Protein AF-A0A3D1S1R0-F1 (afdb_monomer)

Foldseek 3Di:
DDDDDDDDDDDDDDDDDDDDDDDDDDDDDDDDDDDDDDDDDDDDDDDDDDDDDDDDDPDPPPDPPDDPPVPDDAQDWEKEWEWEDDPQKIKIKIWTALQFAPDDPDPDDDLVNSLVLLQCLLQPDDPQKDFDVQQVKDWDDWDKDQDPHSTIMIMTMIGTPRVVRGQKMAGPSVVRTSHQWYWYDYPDDDIDIGGPVHRMDGDDDD

pLDDT: mean 71.21, std 25.9, range [28.98, 97.75]

Radius of gyration: 31.95 Å; Cα contacts (8 Å, |Δi|>4): 283; chains: 1; bounding box: 75×74×83 Å

Nearest PDB structures (foldseek):
  8ezw-assembly2_B  TM=7.475E-01  e=8.340E-10  Vibrio cholerae O1 biovar El Tor str. N16961
  7aly-assembly2_CCC  TM=7.027E-01  e=3.419E-09  Pseudomonas aeruginosa PAO1
  7bgo-assembly2_CCC  TM=7.139E-01  e=6.712E-09  Pseudomonas aeruginosa
  7ahw-assembly1_AAA  TM=7.142E-01  e=9.698E-09  Pseudomonas aeruginosa PAO1
  7amx-assembly1_AAA  TM=6.849E-01  e=9.698E-09  Pseudomonas aeruginosa

Structure (mmCIF, N/CA/C/O backbone):
data_AF-A0A3D1S1R0-F1
#
_entry.id   AF-A0A3D1S1R0-F1
#
loop_
_atom_site.group_PDB
_atom_site.id
_atom_site.type_symbol
_atom_site.label_atom_id
_atom_site.label_alt_id
_atom_site.label_comp_id
_atom_site.label_asym_id
_atom_site.label_entity_id
_atom_site.label_seq_id
_atom_site.pdbx_PDB_ins_code
_atom_site.Cartn_x
_atom_site.Cartn_y
_atom_site.Cartn_z
_atom_site.occupancy
_atom_site.B_iso_or_equiv
_atom_site.auth_seq_id
_atom_site.auth_comp_id
_atom_site.auth_asym_id
_atom_site.auth_atom_id
_atom_site.pdbx_PDB_model_num
ATOM 1 N N . MET A 1 1 ? -7.478 33.707 -1.808 1.00 36.03 1 MET A N 1
ATOM 2 C CA . MET A 1 1 ? -8.040 34.254 -3.063 1.00 36.03 1 MET A CA 1
ATOM 3 C C . MET A 1 1 ? -7.459 33.477 -4.229 1.00 36.03 1 MET A C 1
ATOM 5 O O . MET A 1 1 ? -6.253 33.297 -4.288 1.00 36.03 1 MET A O 1
ATOM 9 N N . ILE A 1 2 ? -8.342 32.948 -5.070 1.00 33.72 2 ILE A N 1
ATOM 10 C CA . ILE A 1 2 ? -8.078 32.063 -6.210 1.00 33.72 2 ILE A CA 1
ATOM 11 C C . ILE A 1 2 ? -7.478 32.868 -7.373 1.00 33.72 2 ILE A C 1
ATOM 13 O O . ILE A 1 2 ? -7.957 33.964 -7.649 1.00 33.72 2 ILE A O 1
ATOM 17 N N . ASN A 1 3 ? -6.534 32.292 -8.124 1.00 28.98 3 ASN A N 1
ATOM 18 C CA . ASN A 1 3 ? -6.577 32.425 -9.582 1.00 28.98 3 ASN A CA 1
ATOM 19 C C . ASN A 1 3 ? -6.068 31.160 -10.280 1.00 28.98 3 ASN A C 1
ATOM 21 O O . ASN A 1 3 ? -4.884 30.946 -10.518 1.00 28.98 3 ASN A O 1
ATOM 25 N N . LEU A 1 4 ? -7.059 30.320 -10.556 1.00 36.22 4 LEU A N 1
ATOM 26 C CA . LEU A 1 4 ? -7.096 29.174 -11.442 1.00 36.22 4 LEU A CA 1
ATOM 27 C C . LEU A 1 4 ? -7.183 29.710 -12.882 1.00 36.22 4 LEU A C 1
ATOM 29 O O . LEU A 1 4 ? -8.223 30.261 -13.230 1.00 36.22 4 LEU A O 1
ATOM 33 N N . LYS A 1 5 ? -6.130 29.607 -13.702 1.00 35.62 5 LYS A N 1
ATOM 34 C CA . LYS A 1 5 ? -6.194 29.852 -15.162 1.00 35.62 5 LYS A CA 1
ATOM 35 C C . LYS A 1 5 ? -4.858 29.528 -15.827 1.00 35.62 5 LYS A C 1
ATOM 37 O O . LYS A 1 5 ? -4.124 30.431 -16.166 1.00 35.62 5 LYS A O 1
ATOM 42 N N . PHE A 1 6 ? -4.538 28.256 -16.018 1.00 37.25 6 PHE A N 1
ATOM 43 C CA . PHE A 1 6 ? -3.593 27.808 -17.051 1.00 37.25 6 PHE A CA 1
ATOM 44 C C . PHE A 1 6 ? -3.699 26.290 -17.094 1.00 37.25 6 PHE A C 1
ATOM 46 O O . PHE A 1 6 ? -3.012 25.642 -16.337 1.00 37.25 6 PHE A O 1
ATOM 53 N N . PHE A 1 7 ? -4.649 25.737 -17.848 1.00 34.84 7 PHE A N 1
ATOM 54 C CA . PHE A 1 7 ? -4.603 24.386 -18.442 1.00 34.84 7 PHE A CA 1
ATOM 55 C C . PHE A 1 7 ? -5.943 24.127 -19.137 1.00 34.84 7 PHE A C 1
ATOM 57 O O . PHE A 1 7 ? -6.726 23.248 -18.797 1.00 34.84 7 PHE A O 1
ATOM 64 N N . ALA A 1 8 ? -6.233 24.959 -20.127 1.00 35.75 8 ALA A N 1
ATOM 65 C CA . ALA A 1 8 ? -7.222 24.655 -21.141 1.00 35.75 8 ALA A CA 1
ATOM 66 C C . ALA A 1 8 ? -6.594 25.103 -22.451 1.00 35.75 8 ALA A C 1
ATOM 68 O O . ALA A 1 8 ? -6.417 26.303 -22.634 1.00 35.75 8 ALA A O 1
ATOM 69 N N . THR A 1 9 ? -6.157 24.139 -23.267 1.00 36.31 9 THR A N 1
ATOM 70 C CA . THR A 1 9 ? -6.057 24.144 -24.742 1.00 36.31 9 THR A CA 1
ATOM 71 C C . THR A 1 9 ? -4.972 23.141 -25.141 1.00 36.31 9 THR A C 1
ATOM 73 O O . THR A 1 9 ? -3.798 23.455 -25.007 1.00 36.31 9 THR A O 1
ATOM 76 N N . GLN A 1 10 ? -5.371 21.942 -25.582 1.00 35.03 10 GLN A N 1
ATOM 77 C CA . GLN A 1 10 ? -4.706 21.072 -26.581 1.00 35.03 10 GLN A CA 1
ATOM 78 C C . GLN A 1 10 ? -5.364 19.681 -26.526 1.00 35.03 10 GLN A C 1
ATOM 80 O O . GLN A 1 10 ? -4.772 18.680 -26.138 1.00 35.03 10 GLN A O 1
ATOM 85 N N . PHE A 1 11 ? -6.647 19.629 -26.869 1.00 37.19 11 PHE A N 1
ATOM 86 C CA . PHE A 1 11 ? -7.337 18.389 -27.206 1.00 37.19 11 PHE A CA 1
ATOM 87 C C . PHE A 1 11 ? -8.296 18.754 -28.327 1.00 37.19 11 PHE A C 1
ATOM 89 O O . PHE A 1 11 ? -9.264 19.455 -28.065 1.00 37.19 11 PHE A O 1
ATOM 96 N N . ILE A 1 12 ? -7.941 18.399 -29.564 1.00 36.09 12 ILE A N 1
ATOM 97 C CA . ILE A 1 12 ? -8.793 18.158 -30.745 1.00 36.09 12 ILE A CA 1
ATOM 98 C C . ILE A 1 12 ? -7.856 18.100 -31.968 1.00 36.09 12 ILE A C 1
ATOM 100 O O . ILE A 1 12 ? -7.018 18.982 -32.137 1.00 36.09 12 ILE A O 1
ATOM 104 N N . ARG A 1 13 ? -8.089 17.100 -32.837 1.00 33.88 13 ARG A N 1
ATOM 105 C CA . ARG A 1 13 ? -7.357 16.665 -34.057 1.00 33.88 13 ARG A CA 1
ATOM 106 C C . ARG A 1 13 ? -6.423 15.483 -33.740 1.00 33.88 13 ARG A C 1
ATOM 108 O O . ARG A 1 13 ? -5.431 15.652 -33.059 1.00 33.88 13 ARG A O 1
ATOM 115 N N . THR A 1 14 ? -6.664 14.242 -34.166 1.00 31.03 14 THR A N 1
ATOM 116 C CA . THR A 1 14 ? -7.206 13.807 -35.460 1.00 31.03 14 THR A CA 1
ATOM 117 C C . THR A 1 14 ? -7.657 12.342 -35.361 1.00 31.03 14 THR A C 1
ATOM 119 O O . THR A 1 14 ? -6.835 11.454 -35.165 1.00 31.03 14 THR A O 1
ATOM 122 N N . LEU A 1 15 ? -8.953 12.079 -35.536 1.00 34.91 15 LEU A N 1
ATOM 123 C CA . LEU A 1 15 ? -9.503 10.762 -35.870 1.00 34.91 15 LEU A CA 1
ATOM 124 C C . LEU A 1 15 ? -10.076 10.877 -37.284 1.00 34.91 15 LEU A C 1
ATOM 126 O O . LEU A 1 15 ? -11.008 11.651 -37.471 1.00 34.91 15 LEU A O 1
ATOM 130 N N . ALA A 1 16 ? -9.493 10.153 -38.248 1.00 30.83 16 ALA A N 1
ATOM 131 C CA . ALA A 1 16 ? -10.151 9.546 -39.419 1.00 30.83 16 ALA A CA 1
ATOM 132 C C . ALA A 1 16 ? -9.135 9.242 -40.540 1.00 30.83 16 ALA A C 1
ATOM 134 O O . ALA A 1 16 ? -8.740 10.143 -41.276 1.00 30.83 16 ALA A O 1
ATOM 135 N N . ARG A 1 17 ? -8.785 7.962 -40.731 1.00 33.31 17 ARG A N 1
ATOM 136 C CA . ARG A 1 17 ? -8.770 7.305 -42.059 1.00 33.31 17 ARG A CA 1
ATOM 137 C C . ARG A 1 17 ? -8.514 5.799 -41.911 1.00 33.31 17 ARG A C 1
ATOM 139 O O . ARG A 1 17 ? -7.425 5.388 -41.543 1.00 33.31 17 ARG A O 1
ATOM 146 N N . THR A 1 18 ? -9.574 4.994 -41.846 1.00 32.06 18 THR A N 1
ATOM 147 C CA . THR A 1 18 ? -10.082 4.100 -42.914 1.00 32.06 18 THR A CA 1
ATOM 148 C C . THR A 1 18 ? -9.091 3.093 -43.520 1.00 32.06 18 THR A C 1
ATOM 150 O O . THR A 1 18 ? -8.238 3.448 -44.319 1.00 32.06 18 THR A O 1
ATOM 153 N N . ARG A 1 19 ? -9.393 1.815 -43.229 1.00 32.72 19 ARG A N 1
ATOM 154 C CA . ARG A 1 19 ? -9.465 0.639 -44.126 1.00 32.72 19 ARG A CA 1
ATOM 155 C C . ARG A 1 19 ? -8.261 0.308 -45.022 1.00 32.72 19 ARG A C 1
ATOM 157 O O . ARG A 1 19 ? -8.044 0.947 -46.043 1.00 32.72 19 ARG A O 1
ATOM 164 N N . SER A 1 20 ? -7.695 -0.880 -44.801 1.00 30.05 20 SER A N 1
ATOM 165 C CA . SER A 1 20 ? -7.614 -1.931 -45.837 1.00 30.05 20 SER A CA 1
ATOM 166 C C . SER A 1 20 ? -7.158 -3.275 -45.245 1.00 30.05 20 SER A C 1
ATOM 168 O O . SER A 1 20 ? -6.063 -3.399 -44.712 1.00 30.05 20 SER A O 1
ATOM 170 N N . LEU A 1 21 ? -8.029 -4.286 -45.347 1.00 37.34 21 LEU A N 1
ATOM 171 C CA . LEU A 1 21 ? -7.652 -5.706 -45.360 1.00 37.34 21 LEU A CA 1
ATOM 172 C C . LEU A 1 21 ? -6.947 -6.023 -46.692 1.00 37.34 21 LEU A C 1
ATOM 174 O O . LEU A 1 21 ? -7.259 -5.388 -47.703 1.00 37.34 21 LEU A O 1
ATOM 178 N N . PRO A 1 22 ? -6.128 -7.088 -46.740 1.00 34.78 22 PRO A N 1
ATOM 179 C CA . PRO A 1 22 ? -6.598 -8.222 -47.536 1.00 34.78 22 PRO A CA 1
ATOM 180 C C . PRO A 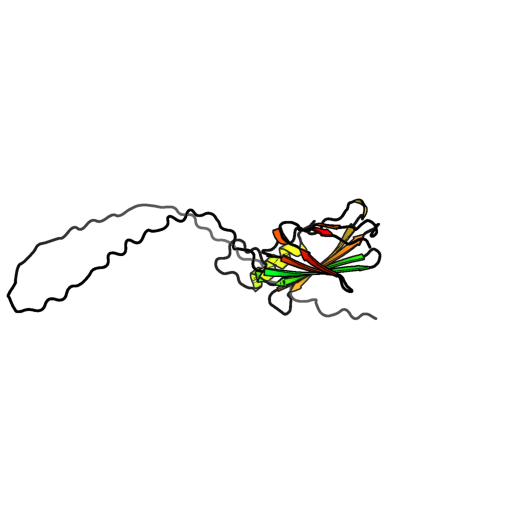1 22 ? -6.319 -9.607 -46.926 1.00 34.78 22 PRO A C 1
ATOM 182 O O . PRO A 1 22 ? -5.235 -9.922 -46.445 1.00 34.78 22 PRO A O 1
ATOM 185 N N . LEU A 1 23 ? -7.330 -10.466 -47.067 1.00 36.41 23 LEU A N 1
ATOM 186 C CA . LEU A 1 23 ? -7.240 -11.923 -47.151 1.00 36.41 23 LEU A CA 1
ATOM 187 C C . LEU A 1 23 ? -6.499 -12.341 -48.435 1.00 36.41 23 LEU A C 1
ATOM 189 O O . LEU A 1 23 ? -6.926 -11.936 -49.515 1.00 36.41 23 LEU A O 1
ATOM 193 N N . ARG A 1 24 ? -5.530 -13.269 -48.358 1.00 33.62 24 ARG A N 1
ATOM 194 C CA . ARG A 1 24 ? -5.424 -14.373 -49.341 1.00 33.62 24 ARG A CA 1
ATOM 195 C C . ARG A 1 24 ? -4.472 -15.497 -48.914 1.00 33.62 24 ARG A C 1
ATOM 197 O O . ARG A 1 24 ? -3.269 -15.310 -48.791 1.00 33.62 24 ARG A O 1
ATOM 204 N N . ARG A 1 25 ? -5.044 -16.701 -48.795 1.00 38.66 25 ARG A N 1
ATOM 205 C CA . ARG A 1 25 ? -4.369 -18.005 -48.913 1.00 38.66 25 ARG A CA 1
ATOM 206 C C . ARG A 1 25 ? -3.704 -18.145 -50.291 1.00 38.66 25 ARG A C 1
ATOM 208 O O . ARG A 1 25 ? -4.357 -17.824 -51.283 1.00 38.66 25 ARG A O 1
ATOM 215 N N . LYS A 1 26 ? -2.531 -18.785 -50.359 1.00 32.22 26 LYS A N 1
ATOM 216 C CA . LYS A 1 26 ? -2.347 -20.098 -51.021 1.00 32.22 26 LYS A CA 1
ATOM 217 C C . LYS A 1 26 ? -0.897 -20.601 -50.922 1.00 32.22 26 LYS A C 1
ATOM 219 O O . LYS A 1 26 ? 0.040 -19.977 -51.396 1.00 32.22 26 LYS A O 1
ATOM 224 N N . GLN A 1 27 ? -0.807 -21.777 -50.322 1.00 32.91 27 GLN A N 1
ATOM 225 C CA . GLN A 1 27 ? 0.190 -22.839 -50.439 1.00 32.91 27 GLN A CA 1
ATOM 226 C C . GLN A 1 27 ? 0.452 -23.212 -51.912 1.00 32.91 27 GLN A C 1
ATOM 228 O O . GLN A 1 27 ? -0.474 -23.104 -52.719 1.00 32.91 27 GLN A O 1
ATOM 233 N N . THR A 1 28 ? 1.676 -23.622 -52.276 1.00 32.25 28 THR A N 1
ATOM 234 C CA . THR A 1 28 ? 2.066 -24.969 -52.782 1.00 32.25 28 THR A CA 1
ATOM 235 C C . THR A 1 28 ? 3.466 -24.921 -53.429 1.00 32.25 28 THR A C 1
ATOM 237 O O . THR A 1 28 ? 3.717 -24.126 -54.330 1.00 32.25 28 THR A O 1
ATOM 240 N N . ASP A 1 29 ? 4.340 -25.788 -52.918 1.00 32.34 29 ASP A N 1
ATOM 241 C CA . ASP A 1 29 ? 5.488 -26.509 -53.491 1.00 32.34 29 ASP A CA 1
ATOM 242 C C . ASP A 1 29 ? 6.166 -26.073 -54.801 1.00 32.34 29 ASP A C 1
ATOM 244 O O . ASP A 1 29 ? 5.568 -26.029 -55.877 1.00 32.34 29 ASP A O 1
ATOM 248 N N . ARG A 1 30 ? 7.507 -26.037 -54.746 1.00 33.66 30 ARG A N 1
ATOM 249 C CA . ARG A 1 30 ? 8.333 -26.705 -55.765 1.00 33.66 30 ARG A CA 1
ATOM 250 C C . ARG A 1 30 ? 9.695 -27.124 -55.214 1.00 33.66 30 ARG A C 1
ATOM 252 O O . ARG A 1 30 ? 10.627 -26.333 -55.113 1.00 33.66 30 ARG A O 1
ATOM 259 N N . ILE A 1 31 ? 9.784 -28.412 -54.909 1.00 38.19 31 ILE A N 1
ATOM 260 C CA . ILE A 1 31 ? 11.018 -29.181 -54.758 1.00 38.19 31 ILE A CA 1
ATOM 261 C C . ILE A 1 31 ? 11.660 -29.312 -56.148 1.00 38.19 31 ILE A C 1
ATOM 263 O O . ILE A 1 31 ? 10.981 -29.666 -57.114 1.00 38.19 31 ILE A O 1
ATOM 267 N N . LYS A 1 32 ? 12.967 -29.057 -56.257 1.00 34.91 32 LYS A N 1
ATOM 268 C CA . LYS A 1 32 ? 13.779 -29.424 -57.425 1.00 34.91 32 LYS A CA 1
ATOM 269 C C . LYS A 1 32 ? 15.051 -30.123 -56.929 1.00 34.91 32 LYS A C 1
ATOM 271 O O . LYS A 1 32 ? 15.815 -29.491 -56.204 1.00 34.91 32 LYS A O 1
ATOM 276 N N . PRO A 1 33 ? 15.291 -31.398 -57.278 1.00 36.81 33 PRO A N 1
ATOM 277 C CA . PRO A 1 33 ? 16.532 -32.084 -56.956 1.00 36.81 33 PRO A CA 1
ATOM 278 C C . PRO A 1 33 ? 17.537 -31.882 -58.095 1.00 36.81 33 PRO A C 1
ATOM 280 O O . PRO A 1 33 ? 17.182 -31.907 -59.274 1.00 36.81 33 PRO A O 1
ATOM 283 N N . THR A 1 34 ? 18.812 -31.702 -57.774 1.00 37.16 34 THR A N 1
ATOM 284 C CA . THR A 1 34 ? 19.898 -31.924 -58.736 1.00 37.16 34 THR A CA 1
ATOM 285 C C . THR A 1 34 ? 21.065 -32.547 -57.985 1.00 37.16 34 THR A C 1
ATOM 287 O O . THR A 1 34 ? 21.791 -31.877 -57.258 1.00 37.16 34 THR A O 1
ATOM 290 N N . GLN A 1 35 ? 21.165 -33.868 -58.122 1.00 33.53 35 GLN A N 1
ATOM 291 C CA . GLN A 1 35 ? 22.354 -34.652 -57.820 1.00 33.53 35 GLN A CA 1
ATOM 292 C C . GLN A 1 35 ? 23.423 -34.382 -58.887 1.00 33.53 35 GLN A C 1
ATOM 294 O O . GLN A 1 35 ? 23.101 -34.237 -60.065 1.00 33.53 35 GLN A O 1
ATOM 299 N N . GLY A 1 36 ? 24.687 -34.370 -58.470 1.00 32.16 36 GLY A N 1
ATOM 300 C CA . GLY A 1 36 ? 25.845 -34.310 -59.357 1.00 32.16 36 GLY A CA 1
ATOM 301 C C . GLY A 1 36 ? 27.142 -34.47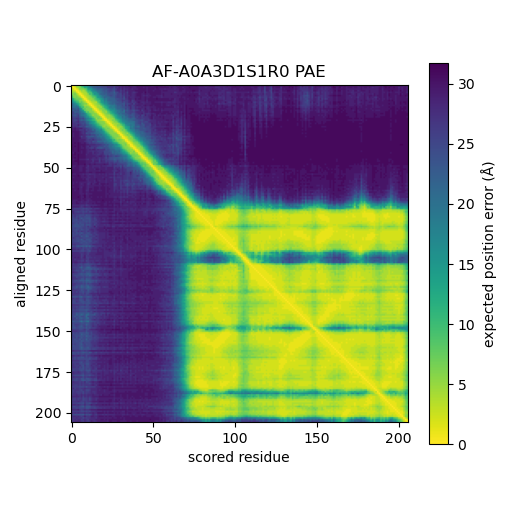9 -58.571 1.00 32.16 36 GLY A C 1
ATOM 302 O O . GLY A 1 36 ? 27.760 -33.496 -58.184 1.00 32.16 36 GLY A O 1
ATOM 303 N N . LEU A 1 37 ? 27.525 -35.732 -58.315 1.00 34.25 37 LEU A N 1
ATOM 304 C CA . LEU A 1 37 ? 28.892 -36.135 -57.966 1.00 34.25 37 LEU A CA 1
ATOM 305 C C . LEU A 1 37 ? 29.611 -36.504 -59.278 1.00 34.25 37 LEU A C 1
ATOM 307 O O . LEU A 1 37 ? 28.971 -37.100 -60.149 1.00 34.25 37 LEU A O 1
ATOM 311 N N . PRO A 1 38 ? 30.920 -36.235 -59.417 1.00 42.78 38 PRO A N 1
ATOM 312 C CA . PRO A 1 38 ? 31.804 -37.390 -59.588 1.00 42.78 38 PRO A CA 1
ATOM 313 C C . PRO A 1 38 ? 33.171 -37.303 -58.876 1.00 42.78 38 PRO A C 1
ATOM 315 O O . PRO A 1 38 ? 33.795 -36.257 -58.752 1.00 42.78 38 PRO A O 1
ATOM 318 N N . GLN A 1 39 ? 33.562 -38.495 -58.424 1.00 30.92 39 GLN A N 1
ATOM 319 C CA . GLN A 1 39 ? 34.865 -39.145 -58.214 1.00 30.92 39 GLN A CA 1
ATOM 320 C C . GLN A 1 39 ? 36.216 -38.390 -58.259 1.00 30.92 39 GLN A C 1
ATOM 322 O O . GLN A 1 39 ? 36.607 -37.796 -59.254 1.00 30.92 39 GLN A O 1
ATOM 327 N N . LEU A 1 40 ? 36.976 -38.623 -57.176 1.00 32.62 40 LEU A N 1
ATOM 328 C CA . LEU A 1 40 ? 38.272 -39.330 -57.086 1.00 32.62 40 LEU A CA 1
ATOM 329 C C . LEU A 1 40 ? 39.299 -39.187 -58.235 1.00 32.62 40 LEU A C 1
ATOM 331 O O . LEU A 1 40 ? 39.159 -39.827 -59.271 1.00 32.62 40 LEU A O 1
ATOM 335 N N . THR A 1 41 ? 40.448 -38.566 -57.937 1.00 34.47 41 THR A N 1
ATOM 336 C CA . THR A 1 41 ? 41.753 -38.971 -58.495 1.00 34.47 41 THR A CA 1
ATOM 337 C C . THR A 1 41 ? 42.885 -38.783 -57.482 1.00 34.47 41 THR A C 1
ATOM 339 O O . THR A 1 41 ? 42.967 -37.791 -56.764 1.00 34.47 41 THR A O 1
ATOM 342 N N . THR A 1 42 ? 43.740 -39.797 -57.454 1.00 34.34 42 THR A N 1
ATOM 343 C CA . THR A 1 42 ? 44.938 -40.058 -56.650 1.00 34.34 42 THR A CA 1
ATOM 344 C C . THR A 1 42 ? 46.126 -39.135 -56.943 1.00 34.34 42 THR A C 1
ATOM 346 O O . THR A 1 42 ? 46.345 -38.779 -58.097 1.00 34.34 42 THR A O 1
ATOM 349 N N . GLY A 1 43 ? 46.986 -38.895 -55.943 1.00 32.41 43 GLY A N 1
ATOM 350 C CA . GLY A 1 43 ? 48.349 -38.393 -56.169 1.00 32.41 43 GLY A CA 1
ATOM 351 C C . GLY A 1 43 ? 49.126 -38.049 -54.893 1.00 32.41 43 GLY A C 1
ATOM 352 O O . GLY A 1 43 ? 49.117 -36.904 -54.461 1.00 32.41 43 GLY A O 1
ATOM 353 N N . PHE A 1 44 ? 49.827 -39.026 -54.307 1.00 33.69 44 PHE A N 1
ATOM 354 C CA . PHE A 1 44 ? 50.946 -38.781 -53.379 1.00 33.69 44 PHE A CA 1
ATOM 355 C C . PHE A 1 44 ? 52.228 -38.517 -54.186 1.00 33.69 44 PHE A C 1
ATOM 357 O O . PHE A 1 44 ? 52.470 -39.209 -55.177 1.00 33.69 44 PHE A O 1
ATOM 364 N N . PRO A 1 45 ? 53.123 -37.644 -53.692 1.00 43.50 45 PRO A N 1
ATOM 365 C CA . PRO A 1 45 ? 54.439 -38.173 -53.354 1.00 43.50 45 PRO A CA 1
ATOM 366 C C . PRO A 1 45 ? 54.962 -37.734 -51.979 1.00 43.50 45 PRO A C 1
ATOM 368 O O . PRO A 1 45 ? 54.595 -36.717 -51.401 1.00 43.50 45 PRO A O 1
ATOM 371 N N . LYS A 1 46 ? 55.839 -38.605 -51.477 1.00 37.19 46 LYS A N 1
ATOM 372 C CA . LYS A 1 46 ? 56.587 -38.584 -50.218 1.00 37.19 46 LYS A CA 1
ATOM 373 C C . LYS A 1 46 ? 57.374 -37.285 -50.010 1.00 37.19 46 LYS A C 1
ATOM 375 O O . LYS A 1 46 ? 58.157 -36.939 -50.885 1.00 37.19 46 LYS A O 1
ATOM 380 N N . GLN A 1 47 ? 57.337 -36.726 -48.796 1.00 37.62 47 GLN A N 1
ATOM 381 C CA . GLN A 1 47 ? 58.544 -36.239 -48.108 1.00 37.62 47 GLN A CA 1
ATOM 382 C C . GLN A 1 47 ? 58.300 -35.957 -46.607 1.00 37.62 47 GLN A C 1
ATOM 384 O O . GLN A 1 47 ? 57.492 -35.121 -46.232 1.00 37.62 47 GLN A O 1
ATOM 389 N N . VAL A 1 48 ? 59.055 -36.694 -45.783 1.00 35.88 48 VAL A N 1
ATOM 390 C CA . VAL A 1 48 ? 59.776 -36.270 -44.565 1.00 35.88 48 VAL A CA 1
ATOM 391 C C . VAL A 1 48 ? 58.983 -35.662 -43.389 1.00 35.88 48 VAL A C 1
ATOM 393 O O . VAL A 1 48 ? 58.704 -34.475 -43.321 1.00 35.88 48 VAL A O 1
ATOM 396 N N . MET A 1 49 ? 58.782 -36.522 -42.383 1.00 33.25 49 MET A N 1
ATOM 397 C CA . MET A 1 49 ? 59.112 -36.315 -40.961 1.00 33.25 49 MET A CA 1
ATOM 398 C C . MET A 1 49 ? 58.752 -34.966 -40.308 1.00 33.25 49 MET A C 1
ATOM 400 O O . MET A 1 49 ? 59.542 -34.026 -40.326 1.00 33.25 49 MET A O 1
ATOM 404 N N . LYS A 1 50 ? 57.656 -34.959 -39.539 1.00 35.75 50 LYS A N 1
ATOM 405 C CA . LYS A 1 50 ? 57.642 -34.571 -38.112 1.00 35.75 50 LYS A CA 1
ATOM 406 C C . LYS A 1 50 ? 56.267 -34.857 -37.512 1.00 35.75 50 LYS A C 1
ATOM 408 O O . LYS A 1 50 ? 55.246 -34.395 -38.008 1.00 35.75 50 LYS A O 1
ATOM 413 N N . HIS A 1 51 ? 56.256 -35.663 -36.456 1.00 43.31 51 HIS A N 1
ATOM 414 C CA . HIS A 1 51 ? 55.071 -35.969 -35.668 1.00 43.31 51 HIS A CA 1
ATOM 415 C C . HIS A 1 51 ? 54.550 -34.703 -34.986 1.00 43.31 51 HIS A C 1
ATOM 417 O O . HIS A 1 51 ? 55.250 -34.106 -34.172 1.00 43.31 51 HIS A O 1
ATOM 423 N N . ILE A 1 52 ? 53.312 -34.327 -35.295 1.00 51.34 52 ILE A N 1
ATOM 424 C CA . ILE A 1 52 ? 52.526 -33.397 -34.488 1.00 51.34 52 ILE A CA 1
ATOM 425 C C . ILE A 1 52 ? 51.269 -34.167 -34.091 1.00 51.34 52 ILE A C 1
ATOM 427 O O . ILE A 1 52 ? 50.379 -34.389 -34.910 1.00 51.34 52 ILE A O 1
ATOM 431 N N . LEU A 1 53 ? 51.241 -34.645 -32.844 1.00 44.09 53 LEU A N 1
ATOM 432 C CA . LEU A 1 53 ? 50.029 -35.162 -32.217 1.00 44.09 53 LEU A CA 1
ATOM 433 C C . LEU A 1 53 ? 49.015 -34.012 -32.128 1.00 44.09 53 LEU A C 1
ATOM 435 O O . LEU A 1 53 ? 49.186 -33.100 -31.323 1.00 44.09 53 LEU A O 1
ATOM 439 N N . PHE A 1 54 ? 47.951 -34.066 -32.926 1.00 39.44 54 PHE A N 1
ATOM 440 C CA . PHE A 1 54 ? 46.742 -33.285 -32.677 1.00 39.44 54 PHE A CA 1
ATOM 441 C C . PHE A 1 54 ? 45.817 -34.111 -31.782 1.00 39.44 54 PHE A C 1
ATOM 443 O O . PHE A 1 54 ? 45.146 -35.034 -32.241 1.00 39.44 54 PHE A O 1
ATOM 450 N N . ALA A 1 55 ? 45.803 -33.797 -30.487 1.00 46.12 55 ALA A N 1
ATOM 451 C CA . ALA A 1 55 ? 44.786 -34.290 -29.570 1.00 46.12 55 ALA A CA 1
ATOM 452 C C . ALA A 1 55 ? 43.465 -33.567 -29.878 1.00 46.12 55 ALA A C 1
ATOM 454 O O . ALA A 1 55 ? 43.291 -32.397 -29.544 1.00 46.12 55 ALA A O 1
ATOM 455 N N . VAL A 1 56 ? 42.541 -34.249 -30.556 1.00 46.59 56 VAL A N 1
ATOM 456 C CA . VAL A 1 56 ? 41.171 -33.760 -30.746 1.00 46.59 56 VAL A CA 1
ATOM 457 C C . VAL A 1 56 ? 40.391 -34.067 -29.470 1.00 46.59 56 VAL A C 1
ATOM 459 O O . VAL A 1 56 ? 40.004 -35.208 -29.225 1.00 46.59 56 VAL A O 1
ATOM 462 N N . ALA A 1 57 ? 40.179 -33.049 -28.639 1.00 46.50 57 ALA A N 1
ATOM 463 C CA . ALA A 1 57 ? 39.248 -33.122 -27.522 1.00 46.50 57 ALA A CA 1
AT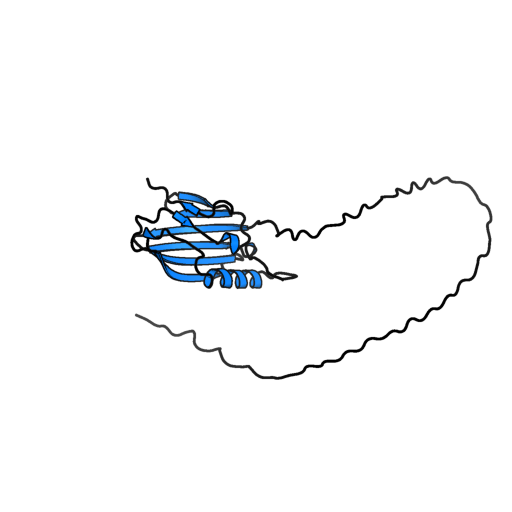OM 464 C C . ALA A 1 57 ? 37.813 -33.076 -28.071 1.00 46.50 57 ALA A C 1
ATOM 466 O O . ALA A 1 57 ? 37.321 -32.025 -28.480 1.00 46.50 57 ALA A O 1
ATOM 467 N N . VAL A 1 58 ? 37.146 -34.229 -28.107 1.00 45.59 58 VAL A N 1
ATOM 468 C CA . VAL A 1 58 ? 35.710 -34.320 -28.391 1.00 45.59 58 VAL A CA 1
ATOM 469 C C . VAL A 1 58 ? 34.963 -33.872 -27.135 1.00 45.59 58 VAL A C 1
ATOM 471 O O . VAL A 1 58 ? 34.776 -34.647 -26.200 1.00 45.59 58 VAL A O 1
ATOM 474 N N . VAL A 1 59 ? 34.563 -32.602 -27.089 1.00 49.78 59 VAL A N 1
ATOM 475 C CA . VAL A 1 59 ? 33.631 -32.104 -26.072 1.00 49.78 59 VAL A CA 1
ATOM 476 C C . VAL A 1 59 ? 32.229 -32.531 -26.499 1.00 49.78 59 VAL A C 1
ATOM 478 O O . VAL A 1 59 ? 31.641 -31.949 -27.409 1.00 49.78 59 VAL A O 1
ATOM 481 N N . LEU A 1 60 ? 31.703 -33.580 -25.869 1.00 43.25 60 LEU A N 1
ATOM 482 C CA . LEU A 1 60 ? 30.291 -33.944 -25.966 1.00 43.25 60 LEU A CA 1
ATOM 483 C C . LEU A 1 60 ? 29.467 -32.840 -25.286 1.00 43.25 60 LEU A C 1
ATOM 485 O O . LEU A 1 60 ? 29.359 -32.799 -24.062 1.00 43.25 60 LEU A O 1
ATOM 489 N N . SER A 1 61 ? 28.900 -31.926 -26.073 1.00 40.72 61 SER A N 1
ATOM 490 C CA . SER A 1 61 ? 27.892 -30.984 -25.594 1.00 40.72 61 SER A CA 1
ATOM 491 C C . SER A 1 61 ? 26.589 -31.737 -25.307 1.00 40.72 61 SER A C 1
ATOM 493 O O . SER A 1 61 ? 25.767 -31.987 -26.186 1.00 40.72 61 SER A O 1
ATOM 495 N N . LEU A 1 62 ? 26.386 -32.100 -24.040 1.00 44.56 62 LEU A N 1
ATOM 496 C CA . LEU A 1 62 ? 25.059 -32.405 -23.515 1.00 44.56 62 LEU A CA 1
ATOM 497 C C . LEU A 1 62 ? 24.223 -31.128 -23.628 1.00 44.56 62 LEU A C 1
ATOM 499 O O . LEU A 1 62 ? 24.434 -30.170 -22.891 1.00 44.56 62 LEU A O 1
ATOM 503 N N . SER A 1 63 ? 23.303 -31.095 -24.588 1.00 46.56 63 SER A N 1
ATOM 504 C CA . SER A 1 63 ? 22.268 -30.064 -24.624 1.00 46.56 63 SER A CA 1
ATOM 505 C C . SER A 1 63 ? 21.309 -30.337 -23.464 1.00 46.56 63 SER A C 1
ATOM 507 O O . SER A 1 63 ? 20.703 -31.412 -23.455 1.00 46.56 63 SER A O 1
ATOM 509 N N . PRO A 1 64 ? 21.135 -29.431 -22.486 1.00 49.84 64 PRO A N 1
ATOM 510 C CA . PRO A 1 64 ? 20.009 -29.555 -21.586 1.00 49.84 64 PRO A CA 1
ATOM 511 C C . PRO A 1 64 ? 18.749 -29.313 -22.418 1.00 49.84 64 PRO A C 1
ATOM 513 O O . PRO A 1 64 ? 18.541 -28.238 -22.980 1.00 49.84 64 PRO A O 1
ATOM 516 N N . MET A 1 65 ? 17.922 -30.350 -22.528 1.00 46.22 65 MET A N 1
ATOM 517 C CA . MET A 1 65 ? 16.513 -30.213 -22.877 1.00 46.22 65 MET A CA 1
ATOM 518 C C . MET A 1 65 ? 15.870 -29.373 -21.770 1.00 46.22 65 MET A C 1
ATOM 520 O O . MET A 1 65 ? 15.423 -29.912 -20.760 1.00 46.22 65 MET A O 1
ATOM 524 N N . ALA A 1 66 ? 15.900 -28.050 -21.917 1.00 45.81 66 ALA A N 1
ATOM 525 C CA . ALA A 1 66 ? 15.206 -27.143 -21.022 1.00 45.81 66 ALA A CA 1
ATOM 526 C C . ALA A 1 66 ? 13.701 -27.355 -21.221 1.00 45.81 66 ALA A C 1
ATOM 528 O O . ALA A 1 66 ? 13.116 -26.916 -22.213 1.00 45.81 66 ALA A O 1
ATOM 529 N N . HIS A 1 67 ? 13.095 -28.094 -20.290 1.00 46.12 67 HIS A N 1
ATOM 530 C CA . HIS A 1 67 ? 11.671 -27.988 -20.018 1.00 46.12 67 HIS A CA 1
ATOM 531 C C . HIS A 1 67 ? 11.394 -26.520 -19.707 1.00 46.12 67 HIS A C 1
ATOM 533 O O . HIS A 1 67 ? 12.000 -25.954 -18.800 1.00 46.12 67 HIS A O 1
ATOM 539 N N . GLY A 1 68 ? 10.540 -25.895 -20.513 1.00 43.94 68 GLY A N 1
ATOM 540 C CA . GLY A 1 68 ? 10.060 -24.544 -20.273 1.00 43.94 68 GLY A CA 1
ATOM 541 C C . GLY A 1 68 ? 9.096 -24.537 -19.097 1.00 43.94 68 GLY A C 1
ATOM 542 O O . GLY A 1 68 ? 7.894 -24.393 -19.304 1.00 43.94 68 GLY A O 1
ATOM 543 N N . ASP A 1 69 ? 9.620 -24.686 -17.884 1.00 43.12 69 ASP A N 1
ATOM 544 C CA . ASP A 1 69 ? 8.984 -24.063 -16.737 1.00 43.12 69 ASP A CA 1
ATOM 545 C C . ASP A 1 69 ? 9.136 -22.558 -16.953 1.00 43.12 69 ASP A C 1
ATOM 547 O O . ASP A 1 69 ? 10.232 -22.032 -17.155 1.00 43.12 69 ASP A O 1
ATOM 551 N N . SER A 1 70 ? 8.000 -21.873 -17.061 1.00 46.06 70 SER A N 1
ATOM 552 C CA . SER A 1 70 ? 7.968 -20.416 -17.104 1.00 46.06 70 SER A CA 1
ATOM 553 C C . SER A 1 70 ? 8.383 -19.910 -15.729 1.00 46.06 70 SER A C 1
ATOM 555 O O . SER A 1 70 ? 7.532 -19.581 -14.907 1.00 46.06 70 SER A O 1
ATOM 557 N N . ASP A 1 71 ? 9.689 -19.895 -15.472 1.00 46.91 71 ASP A N 1
ATOM 558 C CA . ASP A 1 71 ? 10.262 -19.283 -14.287 1.00 46.91 71 ASP A CA 1
ATOM 559 C C . ASP A 1 71 ? 9.899 -17.799 -14.326 1.00 46.91 71 ASP A C 1
ATOM 561 O O . ASP A 1 71 ? 10.424 -17.010 -15.120 1.00 46.91 71 ASP A O 1
ATOM 565 N N . SER A 1 72 ? 8.938 -17.416 -13.485 1.00 58.22 72 SER A N 1
ATOM 566 C CA . SER A 1 72 ? 8.681 -16.019 -13.169 1.00 58.22 72 SER A CA 1
ATOM 567 C C . SER A 1 72 ? 10.012 -15.391 -12.769 1.00 58.22 72 SER A C 1
ATOM 569 O O . SER A 1 72 ? 10.658 -15.875 -11.838 1.00 58.22 72 SER A O 1
ATOM 571 N N . SER A 1 73 ? 10.430 -14.343 -13.487 1.00 59.97 73 SER A N 1
ATOM 572 C CA . SER A 1 73 ? 11.666 -13.619 -13.183 1.00 59.97 73 SER A CA 1
ATOM 573 C C . SER A 1 73 ? 11.722 -13.324 -11.681 1.00 59.97 73 SER A C 1
ATOM 575 O O . SER A 1 73 ? 10.742 -12.790 -11.156 1.00 59.97 73 SER A O 1
ATOM 577 N N . PRO A 1 74 ? 12.826 -13.651 -10.984 1.00 65.38 74 PRO A N 1
ATOM 578 C CA . PRO A 1 74 ? 12.890 -13.502 -9.538 1.00 65.38 74 PRO A CA 1
ATOM 579 C C . PRO A 1 74 ? 12.593 -12.054 -9.136 1.00 65.38 74 PRO A C 1
ATOM 581 O O . PRO A 1 74 ? 13.011 -11.109 -9.814 1.00 65.38 74 PRO A O 1
ATOM 584 N N . ALA A 1 75 ? 11.853 -11.884 -8.042 1.00 75.19 75 ALA A N 1
ATOM 585 C CA . ALA A 1 75 ? 11.553 -10.573 -7.492 1.00 75.19 75 ALA A CA 1
ATOM 586 C C . ALA A 1 75 ? 12.823 -9.939 -6.916 1.00 75.19 75 ALA A C 1
ATOM 588 O O . ALA A 1 75 ? 13.452 -10.504 -6.020 1.00 75.19 75 ALA A O 1
ATOM 589 N N . THR A 1 76 ? 13.204 -8.776 -7.446 1.00 78.81 76 THR A N 1
ATOM 590 C CA . THR A 1 76 ? 14.458 -8.082 -7.096 1.00 78.81 76 THR A CA 1
ATOM 591 C C . THR A 1 76 ? 14.258 -6.646 -6.626 1.00 78.81 76 THR A C 1
ATOM 593 O O . THR A 1 76 ? 15.192 -6.063 -6.086 1.00 78.81 76 THR A O 1
ATOM 596 N N . ALA A 1 77 ? 13.075 -6.059 -6.817 1.00 87.38 77 ALA A N 1
ATOM 597 C CA . ALA A 1 77 ? 12.819 -4.679 -6.428 1.00 87.38 77 ALA A CA 1
ATOM 598 C C . ALA A 1 77 ? 12.388 -4.572 -4.958 1.00 87.38 77 ALA A C 1
ATOM 600 O O . ALA A 1 77 ? 11.653 -5.417 -4.447 1.00 87.38 77 ALA A O 1
ATOM 601 N N . TRP A 1 78 ? 12.799 -3.493 -4.303 1.00 91.81 78 TRP A N 1
ATOM 602 C CA . TRP A 1 78 ? 12.328 -3.096 -2.978 1.00 91.81 78 TRP A CA 1
ATOM 603 C C . TRP A 1 78 ? 11.485 -1.831 -3.109 1.00 91.81 78 TRP A C 1
ATOM 605 O O . TRP A 1 78 ? 11.696 -1.042 -4.030 1.00 91.81 78 TRP A O 1
ATOM 615 N N . ALA A 1 79 ? 10.527 -1.650 -2.209 1.00 94.75 79 ALA A N 1
ATOM 616 C CA . ALA A 1 79 ? 9.693 -0.456 -2.151 1.00 94.75 79 ALA A CA 1
ATOM 617 C C . ALA A 1 79 ? 9.544 0.017 -0.706 1.00 94.75 79 ALA A C 1
ATOM 619 O O . ALA A 1 79 ? 9.696 -0.778 0.222 1.00 94.75 79 ALA A O 1
ATOM 620 N N . THR A 1 80 ? 9.184 1.283 -0.534 1.00 95.88 80 THR A N 1
ATOM 621 C CA . THR A 1 80 ? 8.933 1.881 0.780 1.00 95.88 80 THR A CA 1
ATOM 622 C C . THR A 1 80 ? 7.467 2.263 0.889 1.00 95.88 80 THR A C 1
ATOM 624 O O . THR A 1 80 ? 6.907 2.856 -0.025 1.00 95.88 80 THR A O 1
ATOM 627 N N . LEU A 1 81 ? 6.822 1.914 1.998 1.00 96.88 81 LEU A N 1
ATOM 628 C CA . LEU A 1 81 ? 5.440 2.247 2.309 1.00 96.88 81 LEU A CA 1
ATOM 629 C C . LEU A 1 81 ? 5.395 3.096 3.578 1.00 96.88 81 LEU A C 1
ATOM 631 O O . LEU A 1 81 ? 5.553 2.598 4.693 1.00 96.88 81 LEU A O 1
ATOM 635 N N . HIS A 1 82 ? 5.131 4.382 3.407 1.00 95.94 82 HIS A N 1
ATOM 636 C CA . HIS A 1 82 ? 4.894 5.304 4.502 1.00 95.94 82 HIS A CA 1
ATOM 637 C C . HIS A 1 82 ? 3.451 5.183 4.983 1.00 95.94 82 HIS A C 1
ATOM 639 O O . HIS A 1 82 ? 2.509 5.263 4.193 1.00 95.94 82 HIS A O 1
ATOM 645 N N . VAL A 1 83 ? 3.283 5.015 6.291 1.00 95.69 83 VAL A N 1
ATOM 646 C CA . VAL A 1 83 ? 1.982 4.877 6.945 1.00 95.69 83 VAL A CA 1
ATOM 647 C C . VAL A 1 83 ? 1.791 6.042 7.899 1.00 95.69 83 VAL A C 1
ATOM 649 O O . VAL A 1 83 ? 2.530 6.196 8.869 1.00 95.69 83 VAL A O 1
ATOM 652 N N . THR A 1 84 ? 0.773 6.857 7.640 1.00 94.38 84 THR A N 1
ATOM 653 C CA . THR A 1 84 ? 0.397 7.972 8.510 1.00 94.38 84 THR A CA 1
ATOM 654 C C . THR A 1 84 ? -1.036 7.788 8.974 1.00 94.38 84 THR A C 1
ATOM 656 O O . THR A 1 84 ? -1.968 7.841 8.175 1.00 94.38 84 THR A O 1
ATOM 659 N N . LEU A 1 85 ? -1.226 7.598 10.279 1.00 92.00 85 LEU A N 1
ATOM 660 C CA . LEU A 1 85 ? -2.544 7.558 10.906 1.00 92.00 85 LEU A CA 1
ATOM 661 C C . LEU A 1 85 ? -2.728 8.809 11.765 1.00 92.00 85 LEU A C 1
ATOM 663 O O . LEU A 1 85 ? -1.982 9.040 12.714 1.00 92.00 85 LEU A O 1
ATOM 667 N N . LYS A 1 86 ? -3.738 9.616 11.442 1.00 92.25 86 LYS A N 1
ATOM 668 C CA . LYS A 1 86 ? -4.090 10.822 12.191 1.00 92.25 86 LYS A CA 1
ATOM 669 C C . LYS A 1 86 ? -5.597 10.878 12.397 1.00 92.25 86 LYS A C 1
ATOM 671 O O . LYS A 1 86 ? -6.352 11.123 11.455 1.00 92.25 86 LYS A O 1
ATOM 676 N N . TRP A 1 87 ? -6.033 10.706 13.644 1.00 91.50 87 TRP A N 1
ATOM 677 C CA . TRP A 1 87 ? -7.452 10.594 13.996 1.00 91.50 87 TRP A CA 1
ATOM 678 C C . TRP A 1 87 ? -8.131 9.474 13.196 1.00 91.50 87 TRP A C 1
ATOM 680 O O . TRP A 1 87 ? -7.803 8.304 13.357 1.00 91.50 87 TRP A O 1
ATOM 690 N N . ASN A 1 88 ? -9.046 9.845 12.307 1.00 95.06 88 ASN A N 1
ATOM 691 C CA . ASN A 1 88 ? -9.820 8.946 11.464 1.00 95.06 88 ASN A CA 1
ATOM 692 C C . ASN A 1 88 ? -9.260 8.857 10.038 1.00 95.06 88 ASN A C 1
ATOM 694 O O . ASN A 1 88 ? -9.859 8.195 9.194 1.00 95.06 88 ASN A O 1
ATOM 698 N N . PHE A 1 89 ? -8.154 9.544 9.744 1.00 96.25 89 PHE A N 1
ATOM 699 C CA . PHE A 1 89 ? -7.534 9.562 8.426 1.00 96.25 89 PHE A CA 1
ATOM 700 C C . PHE A 1 89 ? -6.286 8.694 8.417 1.00 96.25 89 PHE A C 1
ATOM 702 O O . PHE A 1 89 ? -5.381 8.880 9.230 1.00 96.25 89 PHE A O 1
ATOM 709 N N . LEU A 1 90 ? -6.255 7.765 7.470 1.00 96.25 90 LEU A N 1
ATOM 710 C CA . LEU A 1 90 ? -5.116 6.910 7.186 1.00 96.25 90 LEU A CA 1
ATOM 711 C C . LEU A 1 90 ? -4.600 7.256 5.792 1.00 96.25 90 LEU A C 1
ATOM 713 O O . LEU A 1 90 ? -5.353 7.198 4.820 1.00 96.25 90 LEU A O 1
ATOM 717 N N . GLU A 1 91 ? -3.323 7.584 5.699 1.00 96.75 91 GLU A N 1
ATOM 718 C CA . GLU A 1 91 ? -2.615 7.782 4.442 1.00 96.75 91 GLU A CA 1
ATOM 719 C C . GLU A 1 91 ? -1.527 6.720 4.296 1.00 96.75 91 GLU A C 1
ATOM 721 O O . GLU A 1 91 ? -0.750 6.469 5.220 1.00 96.75 91 GLU A O 1
ATOM 726 N N . LEU A 1 92 ? -1.524 6.075 3.133 1.00 97.12 92 LEU A N 1
ATOM 727 C CA . LEU A 1 92 ? -0.558 5.064 2.731 1.00 97.12 92 LEU A CA 1
ATOM 728 C C . LEU A 1 92 ? 0.145 5.577 1.478 1.00 97.12 92 LEU A C 1
ATOM 730 O O . LEU A 1 92 ? -0.507 5.717 0.445 1.00 97.12 92 LEU A O 1
ATOM 734 N N . THR A 1 93 ? 1.445 5.841 1.564 1.00 97.19 93 THR A N 1
ATOM 735 C CA . THR A 1 93 ? 2.243 6.343 0.437 1.00 97.19 93 THR A CA 1
ATOM 736 C C . THR A 1 93 ? 3.322 5.336 0.089 1.00 97.19 93 THR A C 1
ATOM 738 O O . THR A 1 93 ? 4.223 5.090 0.883 1.00 97.19 93 THR A O 1
ATOM 741 N N . LEU A 1 94 ? 3.212 4.736 -1.090 1.00 97.00 94 LEU A N 1
ATOM 742 C CA . LEU A 1 94 ? 4.182 3.802 -1.635 1.00 97.00 94 LEU A CA 1
ATOM 743 C C . LEU A 1 94 ? 5.145 4.528 -2.571 1.00 97.00 94 LEU A C 1
ATOM 745 O O . LEU A 1 94 ? 4.709 5.171 -3.523 1.00 97.00 94 LEU A O 1
ATOM 749 N N . GLU A 1 95 ? 6.432 4.309 -2.367 1.00 95.69 95 GLU A N 1
ATOM 750 C CA . GLU A 1 95 ? 7.504 4.666 -3.286 1.00 95.69 95 GLU A CA 1
ATOM 751 C C . GLU A 1 95 ? 8.094 3.378 -3.856 1.00 95.69 95 GLU A C 1
ATOM 753 O O . GLU A 1 95 ? 8.555 2.511 -3.112 1.00 95.69 95 GLU A O 1
ATOM 758 N N . ALA A 1 96 ? 8.033 3.216 -5.178 1.00 93.25 96 ALA A N 1
ATOM 759 C CA . ALA A 1 96 ? 8.513 2.010 -5.843 1.00 93.25 96 ALA A CA 1
ATOM 760 C C . ALA A 1 96 ? 9.314 2.345 -7.110 1.00 93.25 96 ALA A C 1
ATOM 762 O O . ALA A 1 96 ? 8.909 3.220 -7.884 1.00 93.25 96 ALA A O 1
ATOM 763 N N . PRO A 1 97 ? 10.421 1.631 -7.377 1.00 91.62 97 PRO A N 1
ATOM 764 C CA . PRO A 1 97 ? 11.197 1.811 -8.596 1.00 91.62 97 PRO A CA 1
ATOM 765 C C . PRO A 1 97 ? 10.444 1.260 -9.814 1.00 91.62 97 PRO A C 1
ATOM 767 O O . PRO A 1 97 ? 9.607 0.363 -9.709 1.00 91.62 97 PRO A O 1
ATOM 770 N N . ALA A 1 98 ? 10.782 1.739 -11.012 1.00 88.62 98 ALA A N 1
ATOM 771 C CA . ALA A 1 98 ? 10.153 1.293 -12.259 1.00 88.62 98 ALA A CA 1
ATOM 772 C C . ALA A 1 98 ? 10.371 -0.207 -12.532 1.00 88.62 98 ALA A C 1
ATOM 774 O O . ALA A 1 98 ? 9.531 -0.857 -13.156 1.00 88.62 98 ALA A O 1
ATOM 775 N N . SER A 1 99 ? 11.465 -0.780 -12.018 1.00 87.50 99 SER A N 1
ATOM 776 C CA . SER A 1 99 ? 11.765 -2.215 -12.099 1.00 87.50 99 SER A CA 1
ATOM 777 C C . SER A 1 99 ? 10.744 -3.102 -11.379 1.00 87.50 99 SER A C 1
ATOM 779 O O . SER A 1 99 ? 10.666 -4.288 -11.691 1.00 87.50 99 SER A O 1
ATOM 781 N N . ALA A 1 100 ? 9.928 -2.546 -10.476 1.00 89.12 100 ALA A N 1
ATOM 782 C CA . ALA A 1 100 ? 8.848 -3.267 -9.807 1.00 89.12 100 ALA A CA 1
ATOM 783 C C . ALA A 1 100 ? 7.658 -3.582 -10.737 1.00 89.12 100 ALA A C 1
ATOM 785 O O . ALA A 1 100 ? 6.737 -4.292 -10.339 1.00 89.12 100 ALA A O 1
ATO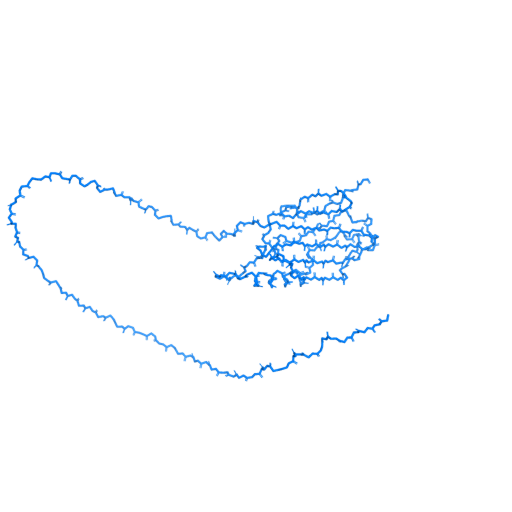M 786 N N . ALA A 1 101 ? 7.633 -3.067 -11.971 1.00 86.25 101 ALA A N 1
ATOM 787 C CA . ALA A 1 101 ? 6.554 -3.337 -12.916 1.00 86.25 101 ALA A CA 1
ATOM 788 C C . ALA A 1 101 ? 6.485 -4.823 -13.306 1.00 86.25 101 ALA A C 1
ATOM 790 O O . ALA A 1 101 ? 7.461 -5.392 -13.799 1.00 86.25 101 ALA A O 1
ATOM 791 N N . LEU A 1 102 ? 5.302 -5.432 -13.169 1.00 80.19 102 LEU A N 1
ATOM 792 C CA . LEU A 1 102 ? 4.997 -6.723 -13.789 1.00 80.19 102 LEU A CA 1
ATOM 793 C C . LEU A 1 102 ? 4.791 -6.515 -15.290 1.00 80.19 102 LEU A C 1
ATOM 795 O O . LEU A 1 102 ? 3.721 -6.128 -15.753 1.00 80.19 102 LEU A O 1
ATOM 799 N N . LEU A 1 103 ? 5.855 -6.734 -16.049 1.00 69.31 103 LEU A N 1
ATOM 800 C CA . LEU A 1 103 ? 5.861 -6.544 -17.489 1.00 69.31 103 LEU A CA 1
ATOM 801 C C . LEU A 1 103 ? 5.190 -7.719 -18.193 1.00 69.31 103 LEU A C 1
ATOM 803 O O . LEU A 1 103 ? 5.797 -8.771 -18.376 1.00 69.31 103 LEU A O 1
ATOM 807 N N . MET A 1 104 ? 3.956 -7.517 -18.642 1.00 60.19 104 MET A N 1
ATOM 808 C CA . MET A 1 104 ? 3.300 -8.460 -19.544 1.00 60.19 104 MET A CA 1
ATOM 809 C C . MET A 1 104 ? 3.732 -8.170 -20.992 1.00 60.19 104 MET A C 1
ATOM 811 O O . MET A 1 104 ? 3.545 -7.063 -21.498 1.00 60.19 104 MET A O 1
ATOM 815 N N . ASP A 1 105 ? 4.353 -9.163 -21.635 1.00 56.78 105 ASP A N 1
ATOM 816 C CA . ASP A 1 105 ? 4.552 -9.272 -23.091 1.00 56.78 105 ASP A CA 1
ATOM 817 C C . ASP A 1 105 ? 5.408 -8.209 -23.796 1.00 56.78 105 ASP A C 1
ATOM 819 O O . ASP A 1 105 ? 5.183 -7.855 -24.956 1.00 56.78 105 ASP A O 1
ATOM 823 N N . SER A 1 106 ? 6.459 -7.723 -23.142 1.00 55.50 106 SER A N 1
ATOM 824 C CA . SER A 1 106 ? 7.386 -6.779 -23.762 1.00 55.50 106 SER A CA 1
ATOM 825 C C . SER A 1 106 ? 8.747 -7.429 -24.051 1.00 55.50 106 SER A C 1
ATOM 827 O O . SER A 1 106 ? 9.517 -7.694 -23.131 1.00 55.50 106 SER A O 1
ATOM 829 N N . LYS A 1 107 ? 9.088 -7.592 -25.342 1.00 60.81 107 LYS A N 1
ATOM 830 C CA . LYS A 1 107 ? 10.425 -8.050 -25.788 1.00 60.81 107 LYS A CA 1
ATOM 831 C C . LYS A 1 107 ? 11.569 -7.141 -25.311 1.00 60.81 107 LYS A C 1
ATOM 833 O O . LYS A 1 107 ? 12.685 -7.620 -25.158 1.00 60.81 107 LYS A O 1
ATOM 838 N N . THR A 1 108 ? 11.293 -5.855 -25.081 1.00 58.25 108 THR A N 1
ATOM 839 C CA . THR A 1 108 ? 12.230 -4.863 -24.525 1.00 58.25 108 THR A CA 1
ATOM 840 C C . THR A 1 108 ? 11.443 -3.792 -23.761 1.00 58.25 108 THR A C 1
ATOM 842 O O . THR A 1 108 ? 10.910 -2.866 -24.384 1.00 58.25 108 THR A O 1
ATOM 845 N N . PRO A 1 109 ? 11.311 -3.909 -22.434 1.00 69.81 109 PRO A N 1
ATOM 846 C CA . PRO A 1 109 ? 10.514 -2.974 -21.649 1.00 69.81 109 PRO A CA 1
ATOM 847 C C . PRO A 1 109 ? 11.230 -1.634 -21.535 1.00 69.81 109 PRO A C 1
ATOM 849 O O . PRO A 1 109 ? 12.341 -1.557 -21.018 1.00 69.81 109 PRO A O 1
ATOM 852 N N . SER A 1 110 ? 10.599 -0.561 -22.014 1.00 83.62 110 SER A N 1
ATOM 853 C CA . SER A 1 110 ? 11.069 0.789 -21.712 1.00 83.62 110 SER A CA 1
ATOM 854 C C . SER A 1 110 ? 10.633 1.184 -20.299 1.00 83.62 110 SER A C 1
ATOM 856 O O . SER A 1 110 ? 9.543 0.819 -19.851 1.00 83.62 110 SER A O 1
ATOM 858 N N . VAL A 1 111 ? 11.449 1.990 -19.618 1.00 84.69 111 VAL A N 1
ATOM 859 C CA . VAL A 1 111 ? 11.125 2.547 -18.291 1.00 84.69 111 VAL A CA 1
ATOM 860 C C . VAL A 1 111 ? 9.799 3.318 -18.318 1.00 84.69 111 VAL A C 1
ATOM 862 O O . VAL A 1 111 ? 8.981 3.202 -17.410 1.00 84.69 111 VAL A O 1
ATOM 865 N N . ALA A 1 112 ? 9.520 4.045 -19.405 1.00 85.31 112 ALA A N 1
ATOM 866 C CA . ALA A 1 112 ? 8.252 4.752 -19.579 1.00 85.31 112 ALA A CA 1
ATOM 867 C C . ALA A 1 112 ? 7.041 3.799 -19.626 1.00 85.31 112 ALA A C 1
ATOM 869 O O . ALA A 1 112 ? 5.998 4.097 -19.040 1.00 85.31 112 ALA A O 1
ATOM 870 N N . ASN A 1 113 ? 7.177 2.639 -20.282 1.00 84.69 113 ASN A N 1
ATOM 871 C CA . ASN A 1 113 ? 6.121 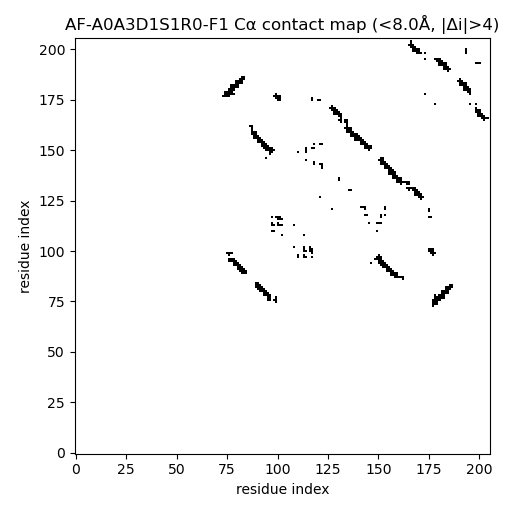1.626 -20.309 1.00 84.69 113 ASN A CA 1
ATOM 872 C C . ASN A 1 113 ? 5.922 0.994 -18.926 1.00 84.69 113 ASN A C 1
ATOM 874 O O . ASN A 1 113 ? 4.777 0.843 -18.504 1.00 84.69 113 ASN A O 1
ATOM 878 N N . GLN A 1 114 ? 7.009 0.694 -18.207 1.00 86.25 114 GLN A N 1
ATOM 879 C CA . GLN A 1 114 ? 6.961 0.186 -16.829 1.00 86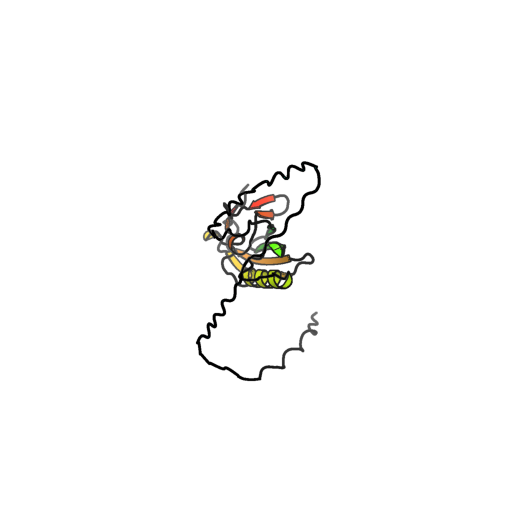.25 114 GLN A CA 1
ATOM 880 C C . GLN A 1 114 ? 6.197 1.138 -15.900 1.00 86.25 114 GLN A C 1
ATOM 882 O O . GLN A 1 114 ? 5.239 0.733 -15.243 1.00 86.25 114 GLN A O 1
ATOM 887 N N . ILE A 1 115 ? 6.567 2.422 -15.906 1.00 88.06 115 ILE A N 1
ATOM 888 C CA . ILE A 1 115 ? 5.925 3.459 -15.088 1.00 88.06 115 ILE A CA 1
ATOM 889 C C . ILE A 1 115 ? 4.442 3.603 -15.455 1.00 88.06 115 ILE A C 1
ATOM 891 O O . ILE A 1 115 ? 3.590 3.688 -14.572 1.00 88.06 115 ILE A O 1
ATOM 895 N N . SER A 1 116 ? 4.104 3.597 -16.749 1.00 88.06 116 SER A N 1
ATOM 896 C CA . SER A 1 116 ? 2.711 3.696 -17.203 1.00 88.06 116 SER A CA 1
ATOM 897 C C . SER A 1 116 ? 1.858 2.508 -16.736 1.00 88.06 116 SER A C 1
ATOM 899 O O . SER A 1 116 ? 0.739 2.708 -16.255 1.00 88.06 116 SER A O 1
ATOM 901 N N . GLN A 1 117 ? 2.395 1.284 -16.822 1.00 86.56 117 GLN A N 1
ATOM 902 C CA . GLN A 1 117 ? 1.721 0.068 -16.356 1.00 86.56 117 GLN A CA 1
ATOM 903 C C . GLN A 1 117 ? 1.519 0.077 -14.838 1.00 86.56 117 GLN A C 1
ATOM 905 O O . GLN A 1 117 ? 0.388 -0.103 -14.385 1.00 86.56 117 GLN A O 1
ATOM 910 N N . LEU A 1 118 ? 2.569 0.370 -14.063 1.00 88.56 118 LEU A N 1
ATOM 911 C CA . LEU A 1 118 ? 2.483 0.506 -12.604 1.00 88.56 118 LEU A CA 1
ATOM 912 C C . LEU A 1 118 ? 1.432 1.537 -12.201 1.00 88.56 118 LEU A C 1
ATOM 914 O O . LEU A 1 118 ? 0.574 1.270 -11.359 1.00 88.56 118 LEU A O 1
ATOM 918 N N . ARG A 1 119 ? 1.444 2.702 -12.857 1.00 91.44 119 ARG A N 1
ATOM 919 C CA . ARG A 1 119 ? 0.478 3.766 -12.589 1.00 91.44 119 ARG A CA 1
ATOM 920 C C . ARG A 1 119 ? -0.956 3.302 -12.818 1.00 91.44 119 ARG A C 1
ATOM 922 O O . ARG A 1 119 ? -1.830 3.598 -12.007 1.00 91.44 119 ARG A O 1
ATOM 929 N N . GLY A 1 120 ? -1.205 2.584 -13.913 1.00 89.69 120 GLY A N 1
ATOM 930 C CA . GLY A 1 120 ? -2.516 2.007 -14.203 1.00 89.69 120 GLY A CA 1
ATOM 931 C C . GLY A 1 120 ? -2.946 0.988 -13.146 1.00 89.69 120 GLY A C 1
ATOM 932 O O . GLY A 1 120 ? -4.038 1.110 -12.589 1.00 89.69 120 GLY A O 1
ATOM 933 N N . ALA A 1 121 ? -2.071 0.030 -12.832 1.00 89.88 121 ALA A N 1
ATOM 934 C CA . ALA A 1 121 ? -2.344 -1.028 -11.866 1.00 89.88 121 ALA A CA 1
ATOM 935 C C . ALA A 1 121 ? -2.679 -0.463 -10.475 1.00 89.88 121 ALA A C 1
ATOM 937 O O . ALA A 1 121 ? -3.711 -0.808 -9.901 1.00 89.88 121 ALA A O 1
ATOM 938 N N . LEU A 1 122 ? -1.869 0.462 -9.958 1.00 93.31 122 LEU A N 1
ATOM 939 C CA . LEU A 1 122 ? -2.050 1.017 -8.614 1.00 93.31 122 LEU A CA 1
ATOM 940 C C . LEU A 1 122 ? -3.223 1.995 -8.501 1.00 93.31 122 LEU A C 1
ATOM 942 O O . LEU A 1 122 ? -3.893 2.050 -7.467 1.00 93.31 122 LEU A O 1
ATOM 946 N N . LYS A 1 123 ? -3.506 2.761 -9.560 1.00 93.38 123 LYS A N 1
ATOM 947 C CA . LYS A 1 123 ? -4.600 3.738 -9.542 1.00 93.38 123 LYS A CA 1
ATOM 948 C C . LYS A 1 123 ? -5.973 3.073 -9.615 1.00 93.38 123 LYS A C 1
ATOM 950 O O . LYS A 1 123 ? -6.896 3.492 -8.915 1.00 93.38 123 LYS A O 1
ATOM 955 N N . TYR A 1 124 ? -6.123 2.065 -10.475 1.00 89.94 124 TYR A N 1
ATOM 956 C CA . TYR A 1 124 ? -7.436 1.505 -10.809 1.00 89.94 124 TYR A CA 1
ATOM 957 C C . TYR A 1 124 ? -7.776 0.211 -10.071 1.00 89.94 124 TYR A C 1
ATOM 959 O O . TYR A 1 124 ? -8.952 -0.151 -10.021 1.00 89.94 124 TYR A O 1
ATOM 967 N N . THR A 1 125 ? -6.805 -0.455 -9.442 1.00 90.44 125 THR A N 1
ATOM 968 C CA . THR A 1 125 ? -7.107 -1.634 -8.625 1.00 90.44 125 THR A CA 1
ATOM 969 C C . THR A 1 125 ? -7.819 -1.212 -7.341 1.00 90.44 125 THR A C 1
ATOM 971 O O . THR A 1 125 ? -7.365 -0.356 -6.574 1.00 90.44 125 THR A O 1
ATOM 974 N N . TYR A 1 126 ? -8.991 -1.798 -7.119 1.00 87.31 126 TYR A N 1
ATOM 975 C CA . TYR A 1 126 ? -9.710 -1.714 -5.853 1.00 87.31 126 TYR A CA 1
ATOM 976 C C . TYR A 1 126 ? -9.252 -2.854 -4.943 1.00 87.31 126 TYR A C 1
ATOM 978 O O . TYR A 1 126 ? -8.882 -3.920 -5.421 1.00 87.31 126 TYR A O 1
ATOM 986 N N . GLY A 1 127 ? -9.269 -2.636 -3.627 1.00 88.69 127 GLY A N 1
ATOM 987 C CA . GLY A 1 127 ? -8.883 -3.678 -2.671 1.00 88.69 127 GLY A CA 1
ATOM 988 C C . GLY A 1 127 ? -7.379 -3.966 -2.605 1.00 88.69 127 GLY A C 1
ATOM 989 O O . GLY A 1 127 ? -7.000 -5.013 -2.091 1.00 88.69 127 GLY A O 1
ATOM 990 N N . ILE A 1 128 ? -6.526 -3.041 -3.076 1.00 94.38 128 ILE A N 1
ATOM 991 C CA . ILE A 1 128 ? -5.066 -3.101 -2.847 1.00 94.38 128 ILE A CA 1
ATOM 992 C C . ILE A 1 128 ? -4.767 -3.232 -1.355 1.00 94.38 128 ILE A C 1
ATOM 994 O O . ILE A 1 128 ? -3.846 -3.948 -0.976 1.00 94.38 128 ILE A O 1
ATOM 998 N N . PHE A 1 129 ? -5.570 -2.562 -0.529 1.00 96.50 129 PHE A N 1
ATOM 999 C CA . PHE A 1 129 ? -5.530 -2.665 0.918 1.00 96.50 129 PHE A CA 1
ATOM 1000 C C . PHE A 1 129 ? -6.850 -3.216 1.439 1.00 96.50 129 PHE A C 1
ATOM 1002 O O . PHE A 1 129 ? -7.926 -2.812 0.981 1.00 96.50 129 PHE A O 1
ATOM 1009 N N . SER A 1 130 ? -6.751 -4.127 2.400 1.00 95.94 130 SER A N 1
ATOM 1010 C CA . SER A 1 130 ? -7.873 -4.669 3.154 1.00 95.94 130 SER A CA 1
ATOM 1011 C C . SER A 1 130 ? -7.758 -4.256 4.617 1.00 95.94 130 SER A C 1
ATOM 1013 O O . SER A 1 130 ? -6.667 -4.190 5.183 1.00 95.94 130 SER A O 1
ATOM 1015 N N . PHE A 1 131 ? -8.905 -3.960 5.223 1.00 96.19 131 PHE A N 1
ATOM 1016 C CA . PHE A 1 131 ? -8.999 -3.454 6.588 1.00 96.19 131 PHE A CA 1
ATOM 1017 C C . PHE A 1 131 ? -9.918 -4.352 7.421 1.00 96.19 131 PHE A C 1
ATOM 1019 O O . PHE A 1 131 ? -10.865 -4.924 6.867 1.00 96.19 131 PHE A O 1
ATOM 1026 N N . PRO A 1 132 ? -9.707 -4.438 8.745 1.00 96.00 132 PRO A N 1
ATOM 1027 C CA . PRO A 1 132 ? -10.661 -5.040 9.659 1.00 96.00 132 PRO A CA 1
ATOM 1028 C C . PRO A 1 132 ? -12.047 -4.423 9.467 1.00 96.00 132 PRO A C 1
ATOM 1030 O O . PRO A 1 132 ? -12.203 -3.200 9.475 1.00 96.00 132 PRO A O 1
ATOM 1033 N N . SER A 1 133 ? -13.077 -5.261 9.341 1.00 95.50 133 SER A N 1
ATOM 1034 C CA . SER A 1 133 ? -14.456 -4.801 9.112 1.00 95.50 133 SER A CA 1
ATOM 1035 C C . SER A 1 133 ? -14.938 -3.824 10.190 1.00 95.50 133 SER A C 1
ATOM 1037 O O . SER A 1 133 ? -15.659 -2.876 9.894 1.00 95.50 133 SER A O 1
ATOM 1039 N N . LYS A 1 134 ? -14.476 -4.007 11.434 1.00 96.19 134 LYS A N 1
ATOM 1040 C CA . LYS A 1 134 ? -14.789 -3.136 12.574 1.00 96.19 134 LYS A CA 1
ATOM 1041 C C . LYS A 1 134 ? -14.228 -1.718 12.438 1.00 96.19 134 LYS A C 1
ATOM 1043 O O . LYS A 1 134 ? -14.829 -0.801 12.993 1.00 96.19 134 LYS A O 1
ATOM 1048 N N . ALA A 1 135 ? -13.117 -1.530 11.720 1.00 95.94 135 ALA A N 1
ATOM 1049 C CA . ALA A 1 135 ? -12.513 -0.213 11.508 1.00 95.94 135 ALA A CA 1
ATOM 1050 C C . ALA A 1 135 ? -13.332 0.663 10.538 1.00 95.94 135 ALA A C 1
ATOM 1052 O O . ALA A 1 135 ? -13.257 1.894 10.609 1.00 95.94 135 ALA A O 1
ATOM 1053 N N . ASP A 1 136 ? -14.149 0.027 9.682 1.00 96.31 136 ASP A N 1
ATOM 1054 C CA . ASP A 1 136 ? -15.040 0.659 8.695 1.00 96.31 136 ASP A CA 1
ATOM 1055 C C . ASP A 1 136 ? -14.312 1.748 7.883 1.00 96.31 136 ASP A C 1
ATOM 1057 O O . ASP A 1 136 ? -14.672 2.931 7.877 1.00 96.31 136 ASP A O 1
ATOM 1061 N N . CYS A 1 137 ? -13.197 1.333 7.275 1.00 96.38 137 CYS A N 1
ATOM 1062 C CA . CYS A 1 137 ? -12.344 2.174 6.447 1.00 96.38 137 CYS A CA 1
ATOM 1063 C C . CYS A 1 137 ? -12.812 2.171 4.992 1.00 96.38 137 CYS A C 1
ATOM 1065 O O . CYS A 1 137 ? -13.063 1.119 4.405 1.00 96.38 137 CYS A O 1
ATOM 1067 N N . TYR A 1 138 ? -12.854 3.348 4.371 1.00 95.12 138 TYR A N 1
ATOM 1068 C CA . TYR A 1 138 ? -13.177 3.493 2.955 1.00 95.12 138 TYR A CA 1
ATOM 1069 C C . TYR A 1 138 ? -12.273 4.520 2.273 1.00 95.12 138 TYR A C 1
ATOM 1071 O O . TYR A 1 138 ? -11.844 5.513 2.867 1.00 95.12 138 TYR A O 1
ATOM 1079 N N . ARG A 1 139 ? -11.961 4.265 0.998 1.00 95.62 139 ARG A N 1
ATOM 1080 C CA . ARG A 1 139 ? -11.038 5.086 0.207 1.00 95.62 139 ARG A CA 1
ATOM 1081 C C . ARG A 1 139 ? -11.675 6.433 -0.136 1.00 95.62 139 ARG A C 1
ATOM 1083 O O . ARG A 1 139 ? -12.759 6.476 -0.715 1.00 95.62 139 ARG A O 1
ATOM 1090 N N . LYS A 1 140 ? -10.982 7.524 0.188 1.00 95.81 140 LYS A N 1
ATOM 1091 C CA . LYS A 1 140 ? -11.345 8.905 -0.162 1.00 95.81 140 LYS A CA 1
ATOM 1092 C C . LYS A 1 140 ? -10.654 9.365 -1.435 1.00 95.81 140 LYS A C 1
ATOM 1094 O O . LYS A 1 140 ? -11.292 9.974 -2.289 1.00 95.81 140 LYS A O 1
ATOM 1099 N N . HIS A 1 141 ? -9.366 9.068 -1.555 1.00 94.94 141 HIS A N 1
ATOM 1100 C CA . HIS A 1 141 ? -8.549 9.541 -2.659 1.00 94.94 141 HIS A CA 1
ATOM 1101 C C . HIS A 1 141 ? -7.475 8.519 -3.028 1.00 94.94 141 HIS A C 1
ATOM 1103 O O . HIS A 1 141 ? -7.073 7.695 -2.204 1.00 94.94 141 HIS A O 1
ATOM 1109 N N . VAL A 1 142 ? -7.051 8.566 -4.287 1.00 95.75 142 VAL A N 1
ATOM 1110 C CA . VAL A 1 142 ? -5.873 7.866 -4.791 1.00 95.75 142 VAL A CA 1
ATOM 1111 C C . VAL A 1 142 ? -5.181 8.775 -5.791 1.00 95.75 142 VAL A C 1
ATOM 1113 O O . VAL A 1 142 ? -5.825 9.267 -6.724 1.00 95.75 142 VAL A O 1
ATOM 1116 N N . ASP A 1 143 ? -3.883 8.953 -5.611 1.00 95.69 143 ASP A N 1
ATOM 1117 C CA . ASP A 1 143 ? -3.029 9.636 -6.566 1.00 95.69 143 ASP A CA 1
ATOM 1118 C C . ASP A 1 143 ? -1.800 8.791 -6.877 1.00 95.69 143 ASP A C 1
ATOM 1120 O O . ASP A 1 143 ? -1.285 8.081 -6.016 1.00 95.69 143 ASP A O 1
ATOM 1124 N N . VAL A 1 144 ? -1.366 8.825 -8.134 1.00 94.56 144 VAL A N 1
ATOM 1125 C CA . VAL A 1 144 ? -0.191 8.076 -8.579 1.00 94.56 144 VAL A CA 1
ATOM 1126 C C . VAL A 1 144 ? 0.580 8.913 -9.584 1.00 94.56 144 VAL A C 1
ATOM 1128 O O . VAL A 1 144 ? 0.090 9.204 -10.683 1.00 94.56 144 VAL A O 1
ATOM 1131 N N . MET A 1 145 ? 1.805 9.261 -9.211 1.00 92.62 145 MET A N 1
ATOM 1132 C CA . MET A 1 145 ? 2.682 10.162 -9.945 1.00 92.62 145 MET A CA 1
ATOM 1133 C C . MET A 1 145 ? 4.029 9.486 -10.238 1.00 92.62 145 MET A C 1
ATOM 1135 O O . MET A 1 145 ? 4.439 8.590 -9.502 1.00 92.62 145 MET A O 1
ATOM 1139 N N . PRO A 1 146 ? 4.728 9.873 -11.317 1.00 89.62 146 PRO A N 1
ATOM 1140 C CA . PRO A 1 146 ? 6.129 9.501 -11.506 1.00 89.62 146 PRO A CA 1
ATOM 1141 C C . PRO A 1 146 ? 7.005 10.083 -10.385 1.00 89.62 146 PRO A C 1
ATOM 1143 O O . PRO A 1 146 ? 6.734 11.193 -9.928 1.00 89.62 146 PRO A O 1
ATOM 1146 N N . SER A 1 147 ? 8.046 9.354 -9.983 1.00 88.44 147 SER A N 1
ATOM 1147 C CA . SER A 1 147 ? 9.090 9.853 -9.072 1.00 88.44 147 SER A CA 1
ATOM 1148 C C . SER A 1 147 ? 10.251 10.502 -9.848 1.00 88.44 147 SER A C 1
ATOM 1150 O O . SER A 1 147 ? 10.336 10.361 -11.071 1.00 88.44 147 SER A O 1
ATOM 1152 N N . GLU A 1 148 ? 11.123 11.238 -9.149 1.00 76.25 148 GLU A N 1
ATOM 1153 C CA . GLU A 1 148 ? 12.331 11.860 -9.721 1.00 76.25 148 GLU A CA 1
ATOM 1154 C C . GLU A 1 148 ? 13.367 10.812 -10.157 1.00 76.25 148 GLU A C 1
ATOM 1156 O O . GLU A 1 148 ? 13.999 10.950 -11.206 1.00 76.25 148 GLU A O 1
ATOM 1161 N N . GLU A 1 149 ? 13.485 9.723 -9.399 1.00 77.56 149 GLU A N 1
ATOM 1162 C CA . GLU A 1 149 ? 14.152 8.500 -9.841 1.00 77.56 149 GLU A CA 1
ATOM 1163 C C . GLU A 1 149 ? 13.179 7.656 -10.676 1.00 77.56 149 GLU A C 1
ATOM 1165 O O . GLU A 1 149 ? 11.968 7.719 -10.441 1.00 77.56 149 GLU A O 1
ATOM 1170 N N . PRO A 1 150 ? 13.646 6.861 -11.663 1.00 78.38 150 PRO A N 1
ATOM 1171 C CA . PRO A 1 150 ? 12.749 6.074 -12.502 1.00 78.38 150 PRO A CA 1
ATOM 1172 C C . PRO A 1 150 ? 11.891 5.141 -11.637 1.00 78.38 150 PRO A C 1
ATOM 1174 O O . PRO A 1 150 ? 12.342 4.094 -11.174 1.00 78.38 150 PRO A O 1
ATOM 1177 N N . GLY A 1 151 ? 10.633 5.530 -11.435 1.00 88.50 151 GLY A N 1
ATOM 1178 C CA . GLY A 1 151 ? 9.739 4.931 -10.457 1.00 88.50 151 GLY A CA 1
ATOM 1179 C C . GLY A 1 151 ? 8.442 5.711 -10.311 1.00 88.50 151 GLY A C 1
ATOM 1180 O O . GLY A 1 151 ? 8.071 6.525 -11.164 1.00 88.50 151 GLY A O 1
ATOM 1181 N N . ILE A 1 152 ? 7.727 5.421 -9.235 1.00 93.44 152 ILE A N 1
ATOM 1182 C CA . ILE A 1 152 ? 6.409 5.968 -8.946 1.00 93.44 152 ILE A CA 1
ATOM 1183 C C . ILE A 1 152 ? 6.257 6.274 -7.459 1.00 93.44 152 ILE A C 1
ATOM 1185 O O . ILE A 1 152 ? 6.823 5.592 -6.605 1.00 93.44 152 ILE A O 1
ATOM 1189 N N . VAL A 1 153 ? 5.410 7.255 -7.180 1.00 96.31 153 VAL A N 1
ATOM 1190 C CA . VAL A 1 153 ? 4.841 7.502 -5.861 1.00 96.31 153 VAL A CA 1
ATOM 1191 C C . VAL A 1 153 ? 3.333 7.319 -5.971 1.00 96.31 153 VAL A C 1
ATOM 1193 O O . VAL A 1 153 ? 2.686 7.945 -6.814 1.00 96.31 153 VAL A O 1
ATOM 1196 N N . ALA A 1 154 ? 2.767 6.438 -5.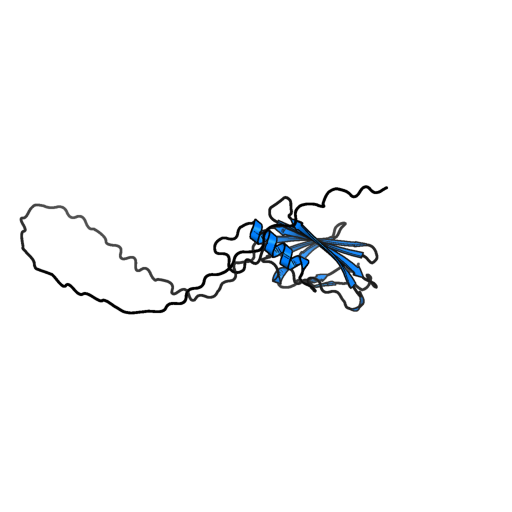154 1.00 96.69 154 ALA A N 1
ATOM 1197 C CA . ALA A 1 154 ? 1.335 6.177 -5.087 1.00 96.69 154 ALA A CA 1
ATOM 1198 C C . ALA A 1 154 ? 0.823 6.472 -3.676 1.00 96.69 154 ALA A C 1
ATOM 1200 O O . ALA A 1 154 ? 1.247 5.825 -2.726 1.00 96.69 154 ALA A O 1
ATOM 1201 N N . SER A 1 155 ? -0.098 7.426 -3.541 1.00 97.25 155 SER A N 1
ATOM 1202 C CA . SER A 1 155 ? -0.750 7.756 -2.272 1.00 97.25 155 SER A CA 1
ATOM 1203 C C . SER A 1 155 ? -2.209 7.313 -2.293 1.00 97.25 155 SER A C 1
ATOM 1205 O O . SER A 1 155 ? -2.962 7.609 -3.227 1.00 97.25 155 SER A O 1
ATOM 1207 N N . TRP A 1 156 ? -2.624 6.616 -1.239 1.00 97.75 156 TRP A N 1
ATOM 1208 C CA . TRP A 1 156 ? -4.015 6.283 -0.971 1.00 97.75 156 TRP A CA 1
ATOM 1209 C C . TRP A 1 156 ? -4.441 6.882 0.361 1.00 97.75 156 TRP A C 1
ATOM 1211 O O . TRP A 1 156 ? -3.831 6.634 1.400 1.00 97.75 156 TRP A O 1
ATOM 1221 N N . GLN A 1 157 ? -5.555 7.607 0.332 1.00 97.06 157 GLN A N 1
ATOM 1222 C CA . GLN A 1 157 ? -6.149 8.201 1.522 1.00 97.06 157 GLN A CA 1
ATOM 1223 C C . GLN A 1 157 ? -7.446 7.485 1.865 1.00 97.06 157 GLN A C 1
ATOM 1225 O O . GLN A 1 157 ? -8.343 7.334 1.025 1.00 97.06 157 GLN A O 1
ATOM 1230 N N . PHE A 1 158 ? -7.565 7.089 3.123 1.00 97.44 158 PHE A N 1
ATOM 1231 C CA . PHE A 1 158 ? -8.708 6.392 3.684 1.00 97.44 158 PHE A CA 1
ATOM 1232 C C . PHE A 1 158 ? -9.278 7.173 4.859 1.00 97.44 158 PHE A C 1
ATOM 1234 O O . PHE A 1 158 ? -8.561 7.834 5.609 1.00 97.44 158 PHE A O 1
ATOM 1241 N N . PHE A 1 159 ? -10.591 7.063 5.026 1.00 97.62 159 PHE A N 1
ATOM 1242 C CA . PHE A 1 159 ? -11.265 7.471 6.246 1.00 97.62 159 PHE A CA 1
ATOM 1243 C C . PHE A 1 159 ? -11.784 6.227 6.958 1.00 97.62 159 PHE A C 1
ATOM 1245 O O . PHE A 1 159 ? -12.541 5.465 6.361 1.00 97.62 159 PHE A O 1
ATOM 1252 N N . CYS A 1 160 ? -11.409 6.052 8.220 1.00 96.81 160 CYS A N 1
ATOM 1253 C CA . CYS A 1 160 ? -11.849 4.971 9.094 1.00 96.81 160 CYS A CA 1
ATOM 1254 C C . CYS A 1 160 ? -12.812 5.523 10.142 1.00 96.81 160 CYS A C 1
ATOM 1256 O O . CYS A 1 160 ? -12.474 6.464 10.862 1.00 96.81 160 CYS A O 1
ATOM 1258 N N . LYS A 1 161 ? -14.022 4.960 10.252 1.00 97.00 161 LYS A N 1
ATOM 1259 C CA . LYS A 1 161 ? -14.973 5.424 11.279 1.00 97.00 161 LYS A CA 1
ATOM 1260 C C . LYS A 1 161 ? -14.511 5.058 12.688 1.00 97.00 161 LYS A C 1
ATOM 1262 O O . LYS A 1 161 ? -14.690 5.861 13.597 1.00 97.00 161 LYS A O 1
ATOM 1267 N N . ASN A 1 162 ? -13.880 3.893 12.837 1.00 95.62 162 ASN A N 1
ATOM 1268 C CA . ASN A 1 162 ? -13.421 3.365 14.120 1.00 95.62 162 ASN A CA 1
ATOM 1269 C C . ASN A 1 162 ? -11.914 3.039 14.071 1.00 95.62 162 ASN A C 1
ATOM 1271 O O . ASN A 1 162 ? -11.542 1.862 14.043 1.00 95.62 162 ASN A O 1
ATOM 1275 N N . PRO A 1 163 ? -11.027 4.049 14.037 1.00 93.06 163 PRO A N 1
ATOM 1276 C CA . PRO A 1 163 ? -9.581 3.835 13.910 1.00 93.06 163 PRO A CA 1
ATOM 1277 C C . PRO A 1 163 ? -8.982 2.994 15.051 1.00 93.06 163 PRO A C 1
ATOM 1279 O O . PRO A 1 163 ? -7.991 2.310 14.843 1.00 93.06 163 PRO A O 1
ATOM 1282 N N . GLN A 1 164 ? -9.611 2.955 16.228 1.00 92.75 164 GLN A N 1
ATOM 1283 C CA . GLN A 1 164 ? -9.214 2.103 17.356 1.00 92.75 164 GLN A CA 1
ATOM 1284 C C . GLN A 1 164 ? -9.322 0.592 17.080 1.00 92.75 164 GLN A C 1
ATOM 1286 O O . GLN A 1 164 ? -8.810 -0.213 17.850 1.00 92.75 164 GLN A O 1
ATOM 1291 N N . HIS A 1 165 ? -10.022 0.191 16.015 1.00 94.44 165 HIS A N 1
ATOM 1292 C CA . HIS A 1 165 ? -10.118 -1.202 15.569 1.00 94.44 165 HIS A CA 1
ATOM 1293 C C . HIS A 1 165 ? -9.196 -1.510 14.383 1.00 94.44 165 HIS A C 1
ATOM 1295 O O . HIS A 1 165 ? -9.303 -2.583 13.793 1.00 94.44 165 HIS A O 1
ATOM 1301 N N . LEU A 1 166 ? -8.327 -0.569 14.007 1.00 93.06 166 LEU A N 1
ATOM 1302 C CA . LEU A 1 166 ? -7.332 -0.747 12.960 1.00 93.06 166 LEU A CA 1
ATOM 1303 C C . LEU A 1 166 ? -6.067 -1.376 13.562 1.00 93.06 166 LEU A C 1
ATOM 1305 O O . LEU A 1 166 ? -5.079 -0.697 13.814 1.00 93.06 166 LEU A O 1
ATOM 1309 N N . ASP A 1 167 ? -6.124 -2.678 13.825 1.00 92.12 167 ASP A N 1
ATOM 1310 C CA . ASP A 1 167 ? -4.997 -3.470 14.340 1.00 92.12 167 ASP A CA 1
ATOM 1311 C C . ASP A 1 167 ? -4.085 -4.008 13.226 1.00 92.12 167 ASP A C 1
ATOM 1313 O O . ASP A 1 167 ? -2.925 -4.354 13.458 1.00 92.12 167 ASP A O 1
ATOM 1317 N N . SER A 1 168 ? -4.594 -4.052 11.995 1.00 94.12 168 SER A N 1
ATOM 1318 C CA . SER A 1 168 ? -3.898 -4.617 10.850 1.00 94.12 168 SER A CA 1
ATOM 1319 C C . SER A 1 168 ? -4.362 -4.032 9.514 1.00 94.12 168 SER A C 1
ATOM 1321 O O . SER A 1 168 ? -5.465 -3.495 9.399 1.00 94.12 168 SER A O 1
ATOM 1323 N N . ILE A 1 169 ? -3.509 -4.127 8.490 1.00 96.12 169 ILE A N 1
ATOM 1324 C CA . ILE A 1 169 ? -3.823 -3.814 7.088 1.00 96.12 169 ILE A CA 1
ATOM 1325 C C . ILE A 1 169 ? -3.240 -4.926 6.220 1.00 96.12 169 ILE A C 1
ATOM 1327 O O . ILE A 1 169 ? -2.027 -5.124 6.198 1.00 96.12 169 ILE A O 1
ATOM 1331 N N . GLY A 1 170 ? -4.085 -5.641 5.485 1.00 96.25 170 GLY A N 1
ATOM 1332 C CA . GLY A 1 170 ? -3.620 -6.571 4.455 1.00 96.25 170 GLY A CA 1
ATOM 1333 C C . GLY A 1 170 ? -3.310 -5.834 3.155 1.00 96.25 170 GLY A C 1
ATOM 1334 O O . GLY A 1 170 ? -3.926 -4.804 2.864 1.00 96.25 170 GLY A O 1
ATOM 1335 N N . THR A 1 171 ? -2.378 -6.352 2.353 1.00 95.94 171 THR A N 1
ATOM 1336 C CA . THR A 1 171 ? -2.037 -5.748 1.061 1.00 95.94 171 THR A CA 1
ATOM 1337 C C . THR A 1 171 ? -1.895 -6.750 -0.087 1.00 95.94 171 THR A C 1
ATOM 1339 O O . THR A 1 171 ? -1.409 -7.860 0.093 1.00 95.94 171 THR A O 1
ATOM 1342 N N . GLN A 1 172 ? -2.299 -6.335 -1.292 1.00 94.44 172 GLN A N 1
ATOM 1343 C CA . GLN A 1 172 ? -2.112 -7.071 -2.551 1.00 94.44 172 GLN A CA 1
ATOM 1344 C C . GLN A 1 172 ? -0.971 -6.501 -3.411 1.00 94.44 172 GLN A C 1
ATOM 1346 O O . GLN A 1 172 ? -0.836 -6.854 -4.581 1.00 94.44 172 GLN A O 1
ATOM 1351 N N . LEU A 1 173 ? -0.139 -5.606 -2.865 1.00 94.31 173 LEU A N 1
ATOM 1352 C CA . LEU A 1 173 ? 0.932 -4.942 -3.620 1.00 94.31 173 LEU A CA 1
ATOM 1353 C C . LEU A 1 173 ? 1.913 -5.934 -4.272 1.00 94.31 173 LEU A C 1
ATOM 1355 O O . LEU A 1 173 ? 2.294 -5.730 -5.421 1.00 94.31 173 LEU A O 1
ATOM 1359 N N . PHE A 1 174 ? 2.246 -7.038 -3.595 1.00 93.25 174 PHE A N 1
ATOM 1360 C CA . PHE A 1 174 ? 3.116 -8.098 -4.128 1.00 93.25 174 PHE A CA 1
ATOM 1361 C C . PHE A 1 174 ? 2.512 -8.871 -5.310 1.00 93.25 174 PHE A C 1
ATOM 1363 O O . PHE A 1 174 ? 3.241 -9.485 -6.079 1.00 93.25 174 PHE A O 1
ATOM 1370 N N . SER A 1 175 ? 1.189 -8.844 -5.483 1.00 90.38 175 SER A N 1
ATOM 1371 C CA . SER A 1 175 ? 0.521 -9.452 -6.643 1.00 90.38 175 SER A CA 1
ATOM 1372 C C . SER A 1 175 ? 0.429 -8.495 -7.834 1.00 90.38 175 SER A C 1
ATOM 1374 O O . SER A 1 175 ? 0.195 -8.930 -8.957 1.00 90.38 175 SER A O 1
ATOM 1376 N N . LEU A 1 176 ? 0.590 -7.191 -7.595 1.00 90.31 176 LEU A N 1
ATOM 1377 C CA . LEU A 1 176 ? 0.523 -6.143 -8.618 1.00 90.31 176 LEU A CA 1
ATOM 1378 C C . LEU A 1 176 ? 1.907 -5.722 -9.124 1.00 90.31 176 LEU A C 1
ATOM 1380 O O . LEU A 1 176 ? 2.007 -5.057 -10.156 1.00 90.31 176 LEU A O 1
ATOM 1384 N N . MET A 1 177 ? 2.962 -6.077 -8.392 1.00 91.12 177 MET A N 1
ATOM 1385 C CA . MET A 1 177 ? 4.329 -5.631 -8.629 1.00 91.12 177 MET A CA 1
ATOM 1386 C C . MET A 1 177 ? 5.328 -6.746 -8.326 1.00 91.12 177 MET A C 1
ATOM 1388 O O . MET A 1 177 ? 5.119 -7.549 -7.422 1.00 91.12 177 MET A O 1
ATOM 1392 N N . ASN A 1 178 ? 6.454 -6.748 -9.035 1.00 90.88 178 ASN A N 1
ATOM 1393 C CA . ASN A 1 178 ? 7.554 -7.679 -8.817 1.00 90.88 178 ASN A CA 1
ATOM 1394 C C . ASN A 1 178 ? 8.455 -7.229 -7.651 1.00 90.88 178 ASN A C 1
ATOM 1396 O O . ASN A 1 178 ? 9.588 -6.791 -7.863 1.00 90.88 178 ASN A O 1
ATOM 1400 N N . LEU A 1 179 ? 7.930 -7.278 -6.426 1.00 92.00 179 LEU A N 1
ATOM 1401 C CA . LEU A 1 179 ? 8.626 -6.822 -5.220 1.00 92.00 179 LEU A CA 1
ATOM 1402 C C . LEU A 1 179 ? 9.176 -7.986 -4.398 1.00 92.00 179 LEU A C 1
ATOM 1404 O O . LEU A 1 179 ? 8.467 -8.944 -4.101 1.00 92.00 179 LEU A O 1
ATOM 1408 N N . HIS A 1 180 ? 10.433 -7.863 -3.980 1.00 92.88 180 HIS A N 1
ATOM 1409 C CA . HIS A 1 180 ? 11.063 -8.765 -3.024 1.00 92.88 180 HIS A CA 1
ATOM 1410 C C . HIS A 1 180 ? 10.570 -8.498 -1.597 1.00 92.88 180 HIS A C 1
ATOM 1412 O O . HIS A 1 180 ? 10.239 -9.422 -0.860 1.00 92.88 180 HIS A O 1
ATOM 1418 N N . SER A 1 181 ? 10.506 -7.225 -1.205 1.00 93.81 181 SER A N 1
ATOM 1419 C CA . SER A 1 181 ? 9.976 -6.801 0.089 1.00 93.81 181 SER A CA 1
ATOM 1420 C C . SER A 1 181 ? 9.504 -5.351 0.046 1.00 93.81 181 SER A C 1
ATOM 1422 O O . SER A 1 181 ? 9.857 -4.593 -0.861 1.00 93.81 181 SER A O 1
ATOM 1424 N N . ILE A 1 182 ? 8.716 -4.968 1.050 1.00 96.44 182 ILE A N 1
ATOM 1425 C CA . ILE A 1 182 ? 8.294 -3.584 1.273 1.00 96.44 182 ILE A CA 1
ATOM 1426 C C . ILE A 1 182 ? 8.781 -3.164 2.653 1.00 96.44 182 ILE A C 1
ATOM 1428 O O . ILE A 1 182 ? 8.447 -3.796 3.653 1.00 96.44 182 ILE A O 1
ATOM 1432 N N . GLU A 1 183 ? 9.566 -2.105 2.713 1.00 95.62 183 GLU A N 1
ATOM 1433 C CA . GLU A 1 183 ? 9.912 -1.445 3.959 1.00 95.62 183 GLU A CA 1
ATOM 1434 C C . GLU A 1 183 ? 8.759 -0.545 4.395 1.00 95.62 183 GLU A C 1
ATOM 1436 O O . GLU A 1 183 ? 8.317 0.316 3.645 1.00 95.62 183 GLU A O 1
ATOM 1441 N N . VAL A 1 184 ? 8.238 -0.754 5.597 1.00 95.06 184 VAL A N 1
ATOM 1442 C CA . VAL A 1 184 ? 7.143 0.039 6.147 1.00 95.06 184 VAL A CA 1
ATOM 1443 C C . VAL A 1 184 ? 7.703 1.024 7.149 1.00 95.06 184 VAL A C 1
ATOM 1445 O O . VAL A 1 184 ? 8.394 0.627 8.085 1.00 95.06 184 VAL A O 1
ATOM 1448 N N . VAL A 1 185 ? 7.362 2.297 6.969 1.00 93.94 185 VAL A N 1
ATOM 1449 C CA . VAL A 1 185 ? 7.789 3.395 7.835 1.00 93.94 185 VAL A CA 1
ATOM 1450 C C . VAL A 1 185 ? 6.557 4.057 8.439 1.00 93.94 185 VAL A C 1
ATOM 1452 O O . VAL A 1 185 ? 5.742 4.649 7.731 1.00 93.94 185 VAL A O 1
ATOM 1455 N N . MET A 1 186 ? 6.432 3.987 9.762 1.00 90.50 186 MET A N 1
ATOM 1456 C CA . MET A 1 186 ? 5.392 4.657 10.534 1.00 90.50 186 MET A CA 1
ATOM 1457 C C . MET A 1 186 ? 6.047 5.557 11.597 1.00 90.50 186 MET A C 1
ATOM 1459 O O . MET A 1 186 ? 6.634 5.062 12.564 1.00 90.50 186 MET A O 1
ATOM 1463 N N . PRO A 1 187 ? 5.979 6.890 11.439 1.00 81.88 187 PRO A N 1
ATOM 1464 C CA . PRO A 1 187 ? 6.548 7.820 12.409 1.00 81.88 187 PRO A CA 1
ATOM 1465 C C . PRO A 1 187 ? 5.929 7.668 13.814 1.00 81.88 187 PRO A C 1
ATOM 1467 O O . PRO A 1 187 ? 4.741 7.359 13.923 1.00 81.88 187 PRO A O 1
ATOM 1470 N N . PRO A 1 188 ? 6.681 7.950 14.899 1.00 75.50 188 PRO A N 1
ATOM 1471 C CA . PRO A 1 188 ? 8.026 8.528 14.893 1.00 75.50 188 PRO A CA 1
ATOM 1472 C C . PRO A 1 188 ? 9.175 7.519 14.732 1.00 75.50 188 PRO A C 1
ATOM 1474 O O . PRO A 1 188 ? 10.196 7.910 14.188 1.00 75.50 188 PRO A O 1
ATOM 1477 N N . ASN A 1 189 ? 9.037 6.258 15.162 1.00 72.12 189 ASN A N 1
ATOM 1478 C CA . ASN A 1 189 ? 10.177 5.327 15.277 1.00 72.12 189 ASN A CA 1
ATOM 1479 C C . ASN A 1 189 ? 9.854 3.877 14.872 1.00 72.12 189 ASN A C 1
ATOM 1481 O O . ASN A 1 189 ? 10.591 2.961 15.236 1.00 72.12 189 ASN A O 1
ATOM 1485 N N . SER A 1 190 ? 8.740 3.629 14.186 1.00 84.25 190 SER A N 1
ATOM 1486 C CA . SER A 1 190 ? 8.336 2.266 13.850 1.00 84.25 190 SER A CA 1
ATOM 1487 C C . SER A 1 190 ? 8.703 1.959 12.404 1.00 84.25 190 SER A C 1
ATOM 1489 O O . SER A 1 190 ? 8.205 2.588 11.473 1.00 84.25 190 SER A O 1
ATOM 1491 N N . GLN A 1 191 ? 9.583 0.979 12.225 1.00 88.62 191 GLN A N 1
ATOM 1492 C CA . GLN A 1 191 ? 10.021 0.506 10.920 1.00 88.62 191 GLN A CA 1
ATOM 1493 C C . GLN A 1 191 ? 10.062 -1.015 10.931 1.00 88.62 191 GLN A C 1
ATOM 1495 O O . GLN A 1 191 ? 10.548 -1.626 11.884 1.00 88.62 191 GLN A O 1
ATOM 1500 N N . TRP A 1 192 ? 9.509 -1.632 9.897 1.00 91.69 192 TRP A N 1
ATOM 1501 C CA . TRP A 1 192 ? 9.513 -3.083 9.741 1.00 91.69 192 TRP A CA 1
ATOM 1502 C C . TRP A 1 192 ? 9.435 -3.452 8.265 1.00 91.69 192 TRP A C 1
ATOM 1504 O O . TRP A 1 192 ? 9.221 -2.603 7.406 1.00 91.69 192 TRP A O 1
ATOM 1514 N N . THR A 1 193 ? 9.609 -4.730 7.950 1.00 93.75 193 THR A N 1
ATOM 1515 C CA . THR A 1 193 ? 9.599 -5.216 6.568 1.00 93.75 193 THR A CA 1
ATOM 1516 C C . THR A 1 193 ? 8.415 -6.144 6.350 1.00 93.75 193 THR A C 1
ATOM 1518 O O . THR A 1 193 ? 8.239 -7.109 7.089 1.00 93.75 193 THR A O 1
ATOM 1521 N N . LEU A 1 194 ? 7.626 -5.876 5.313 1.00 94.06 194 LEU A N 1
ATOM 1522 C CA . LEU A 1 194 ? 6.647 -6.814 4.779 1.00 94.06 194 LEU A CA 1
ATOM 1523 C C . LEU A 1 194 ? 7.304 -7.701 3.738 1.00 94.06 194 LEU A C 1
ATOM 1525 O O . LEU A 1 194 ? 8.104 -7.240 2.914 1.00 94.06 194 LEU A O 1
ATOM 1529 N N . ARG A 1 195 ? 6.890 -8.961 3.733 1.00 94.44 195 ARG A N 1
ATOM 1530 C CA . ARG A 1 195 ? 7.317 -9.944 2.748 1.00 94.44 195 ARG A CA 1
ATOM 1531 C C . ARG A 1 195 ? 6.109 -10.519 2.005 1.00 94.44 195 ARG A C 1
ATOM 1533 O O . ARG A 1 195 ? 4.997 -10.451 2.531 1.00 94.44 195 ARG A O 1
ATOM 1540 N N . PRO A 1 196 ? 6.307 -11.089 0.804 1.00 92.56 196 PRO A N 1
ATOM 1541 C CA . PRO A 1 196 ? 5.224 -11.690 0.031 1.00 92.56 196 PRO A CA 1
ATOM 1542 C C . PRO A 1 196 ? 4.477 -12.816 0.765 1.00 92.56 196 PRO A C 1
ATOM 1544 O O . PRO A 1 196 ? 3.292 -13.013 0.512 1.00 92.56 196 PRO A O 1
ATOM 1547 N N . ASP A 1 197 ? 5.150 -13.549 1.657 1.00 93.19 197 ASP A N 1
ATOM 1548 C CA . ASP A 1 197 ? 4.595 -14.665 2.436 1.00 93.19 197 ASP A CA 1
ATOM 1549 C C . ASP A 1 197 ? 3.721 -14.226 3.624 1.00 93.19 197 ASP A C 1
ATOM 1551 O O . ASP A 1 197 ? 2.837 -14.975 4.039 1.00 93.19 197 ASP A O 1
ATOM 1555 N N . ASP A 1 198 ? 3.907 -13.002 4.124 1.00 92.62 198 ASP A N 1
ATOM 1556 C CA . ASP A 1 198 ? 3.077 -12.393 5.173 1.00 92.62 198 ASP A CA 1
ATOM 1557 C C . ASP A 1 198 ? 2.810 -10.910 4.844 1.00 92.62 198 ASP A C 1
ATOM 1559 O O . ASP A 1 198 ? 3.397 -10.004 5.448 1.00 92.62 198 ASP A O 1
ATOM 1563 N N . PRO A 1 199 ? 1.937 -10.618 3.856 1.00 93.94 199 PRO A N 1
ATOM 1564 C CA . PRO A 1 199 ? 1.689 -9.265 3.364 1.00 93.94 199 PRO A CA 1
ATOM 1565 C C . PRO A 1 199 ? 0.672 -8.524 4.251 1.00 93.94 199 PRO A C 1
ATOM 1567 O O . PRO A 1 199 ? -0.307 -7.946 3.768 1.00 93.94 199 PRO A O 1
ATOM 1570 N N . VAL A 1 200 ? 0.877 -8.569 5.569 1.00 94.75 200 VAL A N 1
ATOM 1571 C CA . VAL A 1 200 ? -0.004 -7.962 6.572 1.00 94.75 200 VAL A CA 1
ATOM 1572 C C . VAL A 1 200 ? 0.792 -7.011 7.457 1.00 94.75 200 VAL A C 1
ATOM 1574 O O . VAL A 1 200 ? 1.683 -7.412 8.201 1.00 94.75 200 VAL A O 1
ATOM 1577 N N . LEU A 1 201 ? 0.429 -5.731 7.421 1.00 92.38 201 LEU A N 1
ATOM 1578 C CA . LEU A 1 201 ? 0.905 -4.735 8.369 1.00 92.38 201 LEU A CA 1
ATOM 1579 C C . LEU A 1 201 ? 0.161 -4.950 9.682 1.00 92.38 201 LEU A C 1
ATOM 1581 O O . LEU A 1 201 ? -1.067 -4.951 9.680 1.00 92.38 201 LEU A O 1
ATOM 1585 N N . ARG A 1 202 ? 0.878 -5.112 10.793 1.00 91.06 202 ARG A N 1
ATOM 1586 C CA . ARG A 1 202 ? 0.283 -5.231 12.130 1.00 91.06 202 ARG A CA 1
ATOM 1587 C C . ARG A 1 202 ? 0.707 -4.033 12.963 1.00 91.06 202 ARG A C 1
ATOM 1589 O O . ARG A 1 202 ? 1.900 -3.781 13.111 1.00 91.06 202 ARG A O 1
ATOM 1596 N N . PHE A 1 203 ? -0.264 -3.303 13.497 1.00 84.38 203 PHE A N 1
ATOM 1597 C CA . PHE A 1 203 ? -0.001 -2.217 14.429 1.00 84.38 203 PHE A CA 1
ATOM 1598 C C . PHE A 1 203 ? 0.233 -2.821 15.809 1.00 84.38 203 PHE A C 1
ATOM 1600 O O . PHE A 1 203 ? -0.592 -3.581 16.317 1.00 84.38 203 PHE A O 1
ATOM 1607 N N . GLN A 1 204 ? 1.376 -2.514 16.415 1.00 69.06 204 GLN A N 1
ATOM 1608 C CA . GLN A 1 204 ? 1.621 -2.910 17.795 1.00 69.06 204 GLN A CA 1
ATOM 1609 C C . GLN A 1 204 ? 0.730 -2.054 18.697 1.00 69.06 204 GLN A C 1
ATOM 1611 O O . GLN A 1 204 ? 0.902 -0.838 18.778 1.00 69.06 204 GLN A O 1
ATOM 1616 N N . SER A 1 205 ? -0.251 -2.686 19.343 1.00 52.75 205 SER A N 1
ATOM 1617 C CA . SER A 1 205 ? -0.943 -2.079 20.475 1.00 52.75 205 SER A CA 1
ATOM 1618 C C . SER A 1 205 ? 0.026 -2.109 21.650 1.00 52.75 205 SER A C 1
ATOM 1620 O O . SER A 1 205 ? 0.272 -3.181 22.201 1.00 52.75 205 SER A O 1
ATOM 1622 N N . ASN A 1 206 ? 0.604 -0.958 21.990 1.00 44.12 206 ASN A N 1
ATOM 1623 C CA . ASN A 1 206 ? 1.216 -0.769 23.306 1.00 44.12 206 ASN A CA 1
ATOM 1624 C C . ASN A 1 206 ? 0.135 -0.662 24.382 1.00 44.12 206 ASN A C 1
ATOM 1626 O O . ASN A 1 206 ? -0.947 -0.108 24.070 1.00 44.12 206 ASN A O 1
#

Sequence (206 aa):
MINLKFFATQFIRTLARTRSLPLRRKQTDRIKPTQGLPQLTTGFPKQVMKHILFAVAVVLSLSPMAHGDSDSSPATAWATLHVTLKWNFLELTLEAPASAALLMDSKTPSVANQISQLRGALKYTYGIFSFPSKADCYRKHVDVMPSEEPGIVASWQFFCKNPQHLDSIGTQLFSLMNLHSIEVVMPPNSQWTLRPDDPVLRFQSN

Solvent-accessible surface area (backbone atoms only — not comparable to full-atom values): 13402 Å² total; per-residue (Å²): 136,88,85,90,86,88,87,84,88,91,84,85,88,84,90,88,82,83,89,83,86,82,91,80,91,80,90,83,89,83,89,79,91,82,88,85,84,83,81,90,85,89,84,87,83,89,80,84,91,78,94,73,88,79,84,79,79,82,79,80,79,79,74,79,82,75,74,83,70,84,72,72,76,77,54,75,28,62,32,40,36,39,46,46,78,54,85,42,38,37,38,42,38,37,41,37,45,26,77,22,34,66,77,79,90,57,99,74,76,48,65,70,56,26,36,51,51,44,44,50,53,67,66,69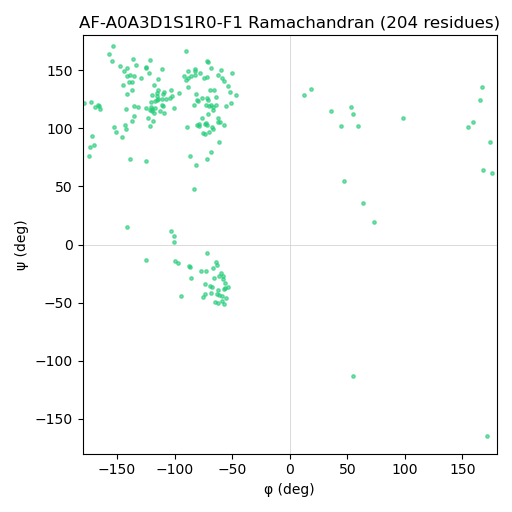,52,77,71,47,61,44,68,46,78,76,10,51,65,47,80,75,47,75,51,64,45,76,42,97,57,77,19,34,37,37,40,40,32,30,42,24,80,32,47,92,47,54,50,44,37,39,50,43,59,61,81,68,24,33,45,47,36,34,41,34,41,31,82,93,83,46,71,50,73,39,37,77,92,52,44,57,50,70,56,82,82,127

Mean predicted aligned error: 17.5 Å

Secondary structure (DSSP, 8-state):
-----S-----------------------------------------------------------------PPPP-EEEEEEEEEETTEEE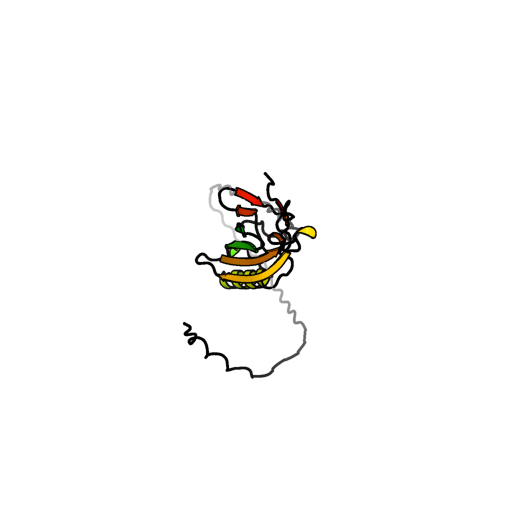EEEEEEGGGB---S-SS--HHHHHHHHHHHHHH-S-SEE--GGG-EEEEEEEEEE-SSSEEEEEEEEEES-GGG--EEEE-HHHHB-EEEEEEEETTTEEEEEBTTB-EEE----